Protein AF-A0A4U0WKD6-F1 (afdb_monomer_lite)

Radius of gyration: 29.94 Å; chains: 1; bounding box: 82×35×101 Å

InterPro domains:
  IPR021713 Folliculin [PTHR31441] (1-178)
  IPR037520 Folliculin/SMCR8, longin domain [PF11704] (1-175)
  IPR037521 Folliculin/SMCR8, tripartite DENN domain [PS51834] (1-204)

Sequence (204 aa):
MMYGNSTDGYTIAYIFRLPDPCARGYRRTYALIALGGRDSWRVTAAFGLVERHFEEIARRTVLAAERTLRLATELSPQIKLPTEHKDAPADRENSKASTNKGAKDALGASVAGEKISLRNITPVSSFLSARKVDPDGVPRAATTKDATRARGLVEITADDRFFVKLHSDFAGLLKLLLLSSSQHKHHSPYNTCNSYGPGCRGRA

Organism: NCBI:txid331657

Secondary structure (DSSP, 8-state):
-EEEETTTEEEEEEEEEEE-TTSGGGEEEEEEEEEEES-HHHHHHHHHHHHHHHHHHHHHHHHHHHHHHHHHHHT----PPP--------------------------------------------S----SB-TTS-BTTSS-TTTT----HHHHHT-TTHHHHHHHHHHHHHHHHHHHHGGGGG------------------

pLDDT: mean 70.66, std 24.96, range [28.84, 98.38]

Foldseek 3Di:
DWDDALPQAIKDKDKDWAAAQLDQLRIDIDIDMDGPHNPPVLCVVCRVVVRVLRVVLRVLLRVLLVVLVVVVVVVDDDPPDDDDDDDDDDDDDDDDDDDDDDDDDDDDDDDDDPDDPPDPRDDDDPDPPPDQADPVRDRQCPDDVCSNDDDDSCRSSVHPCSVVVVVVSVVVSVVVSVVVVVVPPPDDPPPDDDDDDDDDDDDD

Structure (mmCIF, N/CA/C/O backbone):
data_AF-A0A4U0WKD6-F1
#
_entry.id   AF-A0A4U0WKD6-F1
#
loop_
_atom_site.group_PDB
_atom_site.id
_atom_site.type_symbol
_atom_site.label_atom_id
_atom_site.label_alt_id
_atom_site.label_comp_id
_atom_site.label_asym_id
_atom_site.label_entity_id
_atom_site.label_seq_id
_atom_site.pdbx_PDB_ins_code
_atom_site.Cartn_x
_atom_site.Cartn_y
_atom_site.Cartn_z
_atom_site.occupancy
_atom_site.B_iso_or_equiv
_atom_site.auth_seq_id
_atom_site.auth_comp_id
_atom_site.auth_asym_id
_atom_site.auth_atom_id
_atom_site.pdbx_PDB_model_num
ATOM 1 N N . MET A 1 1 ? 8.259 5.822 -0.925 1.00 93.31 1 MET A N 1
ATOM 2 C CA . MET A 1 1 ? 9.740 5.893 -0.809 1.00 93.31 1 MET A CA 1
ATOM 3 C C . MET A 1 1 ? 10.404 4.863 -1.720 1.00 93.31 1 MET A C 1
ATOM 5 O O . MET A 1 1 ? 9.842 3.790 -1.896 1.00 93.31 1 MET A O 1
ATOM 9 N N . MET A 1 2 ? 11.560 5.177 -2.312 1.00 93.75 2 MET A N 1
ATOM 10 C CA . MET A 1 2 ? 12.312 4.288 -3.215 1.00 93.75 2 MET A CA 1
ATOM 11 C C . MET A 1 2 ? 13.730 4.068 -2.676 1.00 93.75 2 MET A C 1
ATOM 13 O O . MET A 1 2 ? 14.348 5.014 -2.196 1.00 93.75 2 MET A O 1
ATOM 17 N N . TYR A 1 3 ? 14.235 2.841 -2.742 1.00 95.06 3 TYR A N 1
ATOM 18 C CA . TYR A 1 3 ? 15.585 2.470 -2.305 1.00 95.06 3 TYR A CA 1
ATOM 19 C C . TYR A 1 3 ? 16.112 1.292 -3.129 1.00 95.06 3 TYR A C 1
ATOM 21 O O . TYR A 1 3 ? 15.362 0.682 -3.887 1.00 95.06 3 TYR A O 1
ATOM 29 N N . GLY A 1 4 ? 17.393 0.960 -2.981 1.00 95.12 4 GLY A N 1
ATOM 30 C CA . GLY A 1 4 ? 18.021 -0.176 -3.657 1.00 95.12 4 GLY A CA 1
ATOM 31 C C . GLY A 1 4 ? 19.256 0.218 -4.457 1.00 95.12 4 GLY A C 1
ATOM 32 O O . GLY A 1 4 ? 19.710 1.363 -4.408 1.00 95.12 4 GLY A O 1
ATOM 33 N N . ASN A 1 5 ? 19.815 -0.753 -5.169 1.00 95.00 5 ASN A N 1
ATOM 34 C CA . ASN A 1 5 ? 21.060 -0.624 -5.922 1.00 95.00 5 ASN A CA 1
ATOM 35 C C . ASN A 1 5 ? 20.983 -1.437 -7.231 1.00 95.00 5 ASN A C 1
ATOM 37 O O . ASN A 1 5 ? 19.993 -2.110 -7.521 1.00 95.00 5 ASN A O 1
ATOM 41 N N . SER A 1 6 ? 22.034 -1.370 -8.046 1.00 93.69 6 SER A N 1
ATOM 42 C CA . SER A 1 6 ? 22.102 -2.090 -9.323 1.00 93.69 6 SER A CA 1
ATOM 43 C C . SER A 1 6 ? 22.279 -3.607 -9.174 1.00 93.69 6 SER A C 1
ATOM 45 O O . SER A 1 6 ? 22.017 -4.339 -10.130 1.00 93.69 6 SER A O 1
ATOM 47 N N . THR A 1 7 ? 22.713 -4.091 -8.007 1.00 94.56 7 THR A N 1
ATOM 48 C CA . THR A 1 7 ? 22.970 -5.515 -7.745 1.00 94.56 7 THR A CA 1
ATOM 49 C C . THR A 1 7 ? 21.715 -6.246 -7.279 1.00 94.56 7 THR A C 1
ATOM 51 O O . THR A 1 7 ? 21.333 -7.246 -7.882 1.00 94.56 7 THR A O 1
ATOM 54 N N . ASP A 1 8 ? 21.037 -5.703 -6.271 1.00 93.38 8 ASP A N 1
ATOM 55 C CA . ASP A 1 8 ? 19.863 -6.274 -5.598 1.00 93.38 8 ASP A CA 1
ATOM 56 C C . ASP A 1 8 ? 18.543 -5.733 -6.173 1.00 93.38 8 ASP A C 1
ATOM 58 O O . ASP A 1 8 ? 17.464 -6.270 -5.920 1.00 93.38 8 ASP A O 1
ATOM 62 N N . GLY A 1 9 ? 18.630 -4.687 -6.997 1.00 96.12 9 GLY A N 1
ATOM 63 C CA . GLY A 1 9 ? 17.499 -4.028 -7.628 1.00 96.12 9 GLY A CA 1
ATOM 64 C C . GLY A 1 9 ? 16.926 -2.881 -6.800 1.00 96.12 9 GLY A C 1
ATOM 65 O O . GLY A 1 9 ? 17.191 -2.705 -5.610 1.00 96.12 9 GLY A O 1
ATOM 66 N N . TYR A 1 10 ? 16.109 -2.081 -7.470 1.00 97.00 10 TYR A N 1
ATOM 67 C CA . TYR A 1 10 ? 15.397 -0.947 -6.910 1.00 97.00 10 TYR A CA 1
ATOM 68 C C . TYR A 1 10 ? 13.990 -1.362 -6.487 1.00 97.00 10 TYR A C 1
ATOM 70 O O . TYR A 1 10 ? 13.279 -2.085 -7.190 1.00 97.00 10 TYR A O 1
ATOM 78 N N . THR A 1 11 ? 13.584 -0.877 -5.323 1.00 97.56 11 THR A N 1
ATOM 79 C CA . THR A 1 11 ? 12.324 -1.187 -4.658 1.00 97.56 11 THR A CA 1
ATOM 80 C C . THR A 1 11 ? 11.589 0.100 -4.321 1.00 97.56 11 THR A C 1
ATOM 82 O O . THR A 1 11 ? 12.177 1.053 -3.810 1.00 97.56 11 THR A O 1
ATOM 85 N N . ILE A 1 12 ? 10.283 0.111 -4.571 1.00 97.38 12 ILE A N 1
ATOM 86 C CA . ILE A 1 12 ? 9.371 1.171 -4.149 1.00 97.38 12 ILE A CA 1
ATOM 87 C C . ILE A 1 12 ? 8.536 0.618 -3.000 1.00 97.38 12 ILE A C 1
ATOM 89 O O . ILE A 1 12 ? 7.857 -0.392 -3.157 1.00 97.38 12 ILE A O 1
ATOM 93 N N . ALA A 1 13 ? 8.566 1.282 -1.851 1.00 97.75 13 ALA A N 1
ATOM 94 C CA . ALA A 1 13 ? 7.747 0.946 -0.698 1.00 97.75 13 ALA A CA 1
ATOM 95 C C . ALA A 1 13 ? 6.821 2.109 -0.330 1.00 97.75 13 ALA A C 1
ATOM 97 O O . ALA A 1 13 ? 7.221 3.277 -0.339 1.00 97.75 13 ALA A O 1
ATOM 98 N N . TYR A 1 14 ? 5.592 1.784 0.047 1.00 97.94 14 TYR A N 1
ATOM 99 C CA . TYR A 1 14 ? 4.627 2.716 0.614 1.00 97.94 14 TYR A CA 1
ATOM 100 C C . TYR A 1 14 ? 4.181 2.194 1.976 1.00 97.94 14 TYR A C 1
ATOM 102 O O . TYR A 1 14 ? 3.536 1.150 2.064 1.00 97.94 14 TYR A O 1
ATOM 110 N N . ILE A 1 15 ? 4.569 2.899 3.039 1.00 97.00 15 ILE A N 1
ATOM 111 C CA . ILE A 1 15 ? 4.284 2.519 4.424 1.00 97.00 15 ILE A CA 1
ATOM 112 C C . ILE A 1 15 ? 3.046 3.265 4.907 1.00 97.00 15 ILE A C 1
ATOM 114 O O . ILE A 1 15 ? 2.949 4.479 4.760 1.00 97.00 15 ILE A O 1
ATOM 118 N N . PHE A 1 16 ? 2.133 2.548 5.552 1.00 96.31 16 PHE A N 1
ATOM 119 C CA . PHE A 1 16 ? 0.915 3.111 6.120 1.00 96.31 16 PHE A CA 1
ATOM 120 C C . PHE A 1 16 ? 0.551 2.414 7.433 1.00 96.31 16 PHE A C 1
ATOM 122 O O . PHE A 1 16 ? 1.050 1.332 7.754 1.00 96.31 16 PHE A O 1
ATOM 129 N N . ARG A 1 17 ? -0.286 3.067 8.245 1.00 94.56 17 ARG A N 1
ATOM 130 C CA . ARG A 1 17 ? -0.637 2.602 9.593 1.00 94.56 17 ARG A CA 1
ATOM 131 C C . ARG A 1 17 ? -2.140 2.437 9.733 1.00 94.56 17 ARG A C 1
ATOM 133 O O . ARG A 1 17 ? -2.889 3.373 9.476 1.00 94.56 17 ARG A O 1
ATOM 140 N N . LEU A 1 18 ? -2.567 1.282 10.225 1.00 93.75 18 LEU A N 1
ATOM 141 C CA . LEU A 1 18 ? -3.969 0.974 10.501 1.00 93.75 18 LEU A CA 1
ATOM 142 C C . LEU A 1 18 ? -4.222 1.056 12.003 1.00 93.75 18 LEU A C 1
ATOM 144 O O . LEU A 1 18 ? -3.330 0.692 12.773 1.00 93.75 18 LEU A O 1
ATOM 148 N N . PRO A 1 19 ? -5.408 1.501 12.440 1.00 91.94 19 PRO A N 1
ATOM 149 C CA . PRO A 1 19 ? -5.842 1.307 13.817 1.00 91.94 19 PRO A CA 1
ATOM 150 C C . PRO A 1 19 ? -6.033 -0.185 14.125 1.00 91.94 19 PRO A C 1
ATOM 152 O O . PRO A 1 19 ? -6.635 -0.913 13.342 1.00 91.94 19 PRO A O 1
ATOM 155 N N . ASP A 1 20 ? -5.523 -0.636 15.269 1.00 89.62 20 ASP A N 1
ATOM 156 C CA . ASP A 1 20 ? -5.807 -1.972 15.805 1.00 89.62 20 ASP A CA 1
ATOM 157 C C . ASP A 1 20 ? -5.753 -1.941 17.343 1.00 89.62 20 ASP A C 1
ATOM 159 O O . ASP A 1 20 ? -4.659 -1.779 17.893 1.00 89.62 20 ASP A O 1
ATOM 163 N N . PRO A 1 21 ? -6.889 -2.119 18.047 1.00 83.12 21 PRO A N 1
ATOM 164 C CA . PRO A 1 21 ? -6.954 -2.159 19.511 1.00 83.12 21 PRO A CA 1
ATOM 165 C C . PRO A 1 21 ? -6.049 -3.200 20.164 1.00 83.12 21 PRO A C 1
ATOM 167 O O . PRO A 1 21 ? -5.573 -2.990 21.277 1.00 83.12 21 PRO A O 1
ATOM 170 N N . CYS A 1 22 ? -5.808 -4.315 19.474 1.00 80.69 22 CYS A N 1
ATOM 171 C CA . CYS A 1 22 ? -5.009 -5.422 19.989 1.00 80.69 22 CYS A CA 1
ATOM 172 C C . CYS A 1 22 ? -3.504 -5.225 19.724 1.00 80.69 22 CYS A C 1
ATOM 174 O O . CYS A 1 22 ? -2.671 -5.945 20.275 1.00 80.69 22 CYS A O 1
ATOM 176 N N . ALA A 1 23 ? -3.118 -4.265 18.875 1.00 79.50 23 ALA A N 1
ATOM 177 C CA . ALA A 1 23 ? -1.719 -4.007 18.552 1.00 79.50 23 ALA A CA 1
ATOM 178 C C . ALA A 1 23 ? -1.030 -3.106 19.587 1.00 79.50 23 ALA A C 1
ATOM 180 O O . ALA A 1 23 ? -1.613 -2.178 20.151 1.00 79.50 23 ALA A O 1
ATOM 181 N N . ARG A 1 24 ? 0.280 -3.314 19.777 1.00 73.31 24 ARG A N 1
ATOM 182 C CA . ARG A 1 24 ? 1.124 -2.411 20.574 1.00 73.31 24 ARG A CA 1
ATOM 183 C C . ARG A 1 24 ? 1.070 -0.996 19.988 1.00 73.31 24 ARG A C 1
ATOM 185 O O . ARG A 1 24 ? 1.364 -0.799 18.814 1.00 73.31 24 ARG A O 1
ATOM 192 N N . GLY A 1 25 ? 0.723 -0.013 20.818 1.00 78.06 25 GLY A N 1
ATOM 193 C CA . GLY A 1 25 ? 0.565 1.374 20.373 1.00 78.06 25 GLY A CA 1
ATOM 194 C C . GLY A 1 25 ? -0.692 1.617 19.530 1.00 78.06 25 GLY A C 1
ATOM 195 O O . GLY A 1 25 ? -0.734 2.605 18.800 1.00 78.06 25 GLY A O 1
ATOM 196 N N . TYR A 1 26 ? -1.689 0.722 19.612 1.00 84.44 26 TYR A N 1
ATOM 197 C CA . TYR A 1 26 ? -3.007 0.826 18.967 1.00 84.44 26 TYR A CA 1
ATOM 198 C C . TYR A 1 26 ? -2.968 0.961 17.437 1.00 84.44 26 TYR A C 1
ATOM 200 O O . TYR A 1 26 ? -3.926 1.412 16.802 1.00 84.44 26 TYR A O 1
ATOM 208 N N . ARG A 1 27 ? -1.829 0.620 16.825 1.00 87.94 27 ARG A N 1
ATOM 209 C CA . ARG A 1 27 ? -1.575 0.789 15.396 1.00 87.94 27 ARG A CA 1
ATOM 210 C C . ARG A 1 27 ? -0.739 -0.370 14.867 1.00 87.94 27 ARG A C 1
ATOM 212 O O . ARG A 1 27 ? 0.258 -0.740 15.482 1.00 87.94 27 ARG A O 1
ATOM 219 N N . ARG A 1 28 ? -1.077 -0.872 13.680 1.00 89.56 28 ARG A N 1
ATOM 220 C CA . ARG A 1 28 ? -0.218 -1.776 12.900 1.00 89.56 28 ARG A CA 1
ATOM 221 C C . ARG A 1 28 ? 0.373 -1.047 11.710 1.00 89.56 28 ARG A C 1
ATOM 223 O O . ARG A 1 28 ? -0.346 -0.351 10.999 1.00 89.56 28 ARG A O 1
ATOM 230 N N . THR A 1 29 ? 1.668 -1.226 11.495 1.00 92.88 29 THR A N 1
ATOM 231 C CA . THR A 1 29 ? 2.368 -0.700 10.322 1.00 92.88 29 THR A CA 1
ATOM 232 C C . THR A 1 29 ? 2.383 -1.767 9.236 1.00 92.88 29 THR A C 1
ATOM 234 O O . THR A 1 29 ? 2.827 -2.885 9.484 1.00 92.88 29 THR A O 1
ATOM 237 N N . TYR A 1 30 ? 1.910 -1.411 8.047 1.00 95.44 30 TYR A N 1
ATOM 238 C CA . TYR A 1 30 ? 1.950 -2.242 6.848 1.00 95.44 30 TYR A CA 1
ATOM 239 C C . TYR A 1 30 ? 2.702 -1.511 5.740 1.00 95.44 30 TYR A C 1
ATOM 241 O O . TYR A 1 30 ? 2.864 -0.288 5.782 1.00 95.44 30 TYR A O 1
ATOM 249 N N . ALA A 1 31 ? 3.157 -2.269 4.746 1.00 96.94 31 ALA A N 1
ATOM 250 C CA . ALA A 1 31 ? 3.814 -1.725 3.571 1.00 96.94 31 ALA A CA 1
ATOM 251 C C . ALA A 1 31 ? 3.287 -2.392 2.297 1.00 96.94 31 ALA A C 1
ATOM 253 O O . ALA A 1 31 ? 3.152 -3.615 2.248 1.00 96.94 31 ALA A O 1
ATOM 254 N N . LEU A 1 32 ? 3.022 -1.585 1.271 1.00 98.00 32 LEU A N 1
ATOM 255 C CA . LEU A 1 32 ? 2.907 -2.045 -0.112 1.00 98.00 32 LEU A CA 1
ATOM 256 C C . LEU A 1 32 ? 4.288 -1.919 -0.750 1.00 98.00 32 LEU A C 1
ATOM 258 O O . LEU A 1 32 ? 4.932 -0.879 -0.610 1.00 98.00 32 LEU A O 1
ATOM 262 N N . ILE A 1 33 ? 4.760 -2.974 -1.410 1.00 97.50 33 ILE A N 1
ATOM 263 C CA . ILE A 1 33 ? 6.114 -3.032 -1.968 1.00 97.50 33 ILE A CA 1
ATOM 264 C C . ILE A 1 33 ? 6.025 -3.435 -3.439 1.00 97.50 33 ILE A C 1
ATOM 266 O O . ILE A 1 33 ? 5.376 -4.422 -3.775 1.00 97.50 33 ILE A O 1
ATOM 270 N N . ALA A 1 34 ? 6.694 -2.679 -4.307 1.00 97.12 34 ALA A N 1
ATOM 271 C CA . ALA A 1 34 ? 6.917 -3.015 -5.706 1.00 97.12 34 ALA A CA 1
ATOM 272 C C . ALA A 1 34 ? 8.416 -3.215 -5.955 1.00 97.12 34 ALA A C 1
ATOM 274 O O . ALA A 1 34 ? 9.224 -2.319 -5.703 1.00 97.12 34 ALA A O 1
ATOM 275 N N . LEU A 1 35 ? 8.777 -4.389 -6.472 1.00 96.31 35 LEU A N 1
ATOM 276 C CA . LEU A 1 35 ? 10.143 -4.732 -6.862 1.00 96.31 35 LEU A CA 1
ATOM 277 C C . LEU A 1 35 ? 10.336 -4.350 -8.333 1.00 96.31 35 LEU A C 1
ATOM 279 O O . LEU A 1 35 ? 9.755 -4.970 -9.220 1.00 96.31 35 LEU A O 1
ATOM 283 N N . GLY A 1 36 ? 11.109 -3.296 -8.588 1.00 91.69 36 GLY A N 1
ATOM 284 C CA . GLY A 1 36 ? 11.245 -2.686 -9.913 1.00 9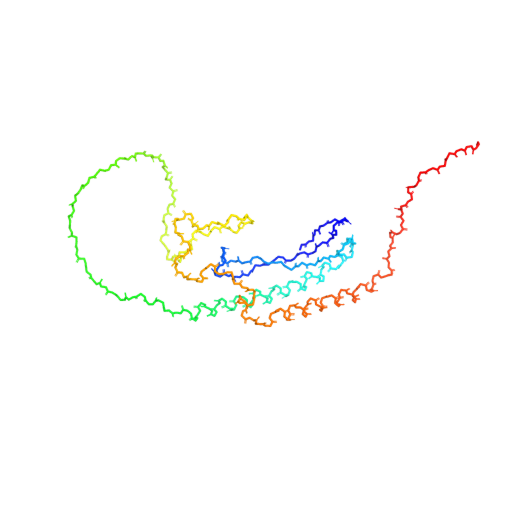1.69 36 GLY A CA 1
ATOM 285 C C . GLY A 1 36 ? 12.397 -3.229 -10.767 1.00 91.69 36 GLY A C 1
ATOM 286 O O . GLY A 1 36 ? 12.518 -2.865 -11.934 1.00 91.69 36 GLY A O 1
ATOM 287 N N . GLY A 1 37 ? 13.239 -4.107 -10.214 1.00 93.12 37 GLY A N 1
ATOM 288 C CA . GLY A 1 37 ? 14.400 -4.671 -10.908 1.00 93.12 37 GLY A CA 1
ATOM 289 C C . GLY A 1 37 ? 15.617 -3.740 -10.905 1.00 93.12 37 GLY A C 1
ATOM 290 O O . GLY A 1 37 ? 15.702 -2.819 -10.102 1.00 93.12 37 GLY A O 1
ATOM 291 N N . ARG A 1 38 ? 16.597 -3.996 -11.779 1.00 94.56 38 ARG A N 1
ATOM 292 C CA . ARG A 1 38 ? 17.919 -3.329 -11.754 1.00 94.56 38 ARG A CA 1
ATOM 293 C C . ARG A 1 38 ? 17.986 -2.013 -12.543 1.00 94.56 38 ARG A C 1
ATOM 295 O O . ARG A 1 38 ? 18.954 -1.271 -12.411 1.00 94.56 38 ARG A O 1
ATOM 302 N N . ASP A 1 39 ? 16.951 -1.695 -13.317 1.00 92.62 39 ASP A N 1
ATOM 303 C CA . ASP A 1 39 ? 16.903 -0.502 -14.168 1.00 92.62 39 ASP A CA 1
ATOM 304 C C . ASP A 1 39 ? 16.408 0.726 -13.380 1.00 92.62 39 ASP A C 1
ATOM 306 O O . ASP A 1 39 ? 15.216 1.042 -13.392 1.00 92.62 39 ASP A O 1
ATOM 310 N N . SER A 1 40 ? 17.317 1.454 -12.721 1.00 92.38 40 SER A N 1
ATOM 311 C CA . SER A 1 40 ? 16.984 2.611 -11.861 1.00 92.38 40 SER A CA 1
ATOM 312 C C . SER A 1 40 ? 16.069 3.642 -12.533 1.00 92.38 40 SER A C 1
ATOM 314 O O . SER A 1 40 ? 15.113 4.128 -11.925 1.00 92.38 40 SER A O 1
ATOM 316 N N . TRP A 1 41 ? 16.322 3.941 -13.810 1.00 91.38 41 TRP A N 1
ATOM 317 C CA . TRP A 1 41 ? 15.559 4.921 -14.580 1.00 91.38 41 TRP A CA 1
ATOM 318 C C . TRP A 1 41 ? 14.108 4.492 -14.783 1.00 91.38 41 TRP A C 1
ATOM 320 O O . TRP A 1 41 ? 13.187 5.282 -14.594 1.00 91.38 41 TRP A O 1
ATOM 330 N N . ARG A 1 42 ? 13.889 3.217 -15.120 1.00 91.88 42 ARG A N 1
ATOM 331 C CA . ARG A 1 42 ? 12.543 2.668 -15.322 1.00 91.88 42 ARG A CA 1
ATOM 332 C C . ARG A 1 42 ? 11.743 2.680 -14.028 1.00 91.88 42 ARG A C 1
ATOM 334 O O . ARG A 1 42 ? 10.569 3.036 -14.048 1.00 91.88 42 ARG A O 1
ATOM 341 N N . VAL A 1 43 ? 12.387 2.349 -12.909 1.00 94.44 43 VAL A N 1
ATOM 342 C CA . VAL A 1 43 ? 11.749 2.387 -11.587 1.00 94.44 43 VAL A CA 1
ATOM 343 C C . VAL A 1 43 ? 11.417 3.822 -11.181 1.00 94.44 43 VAL A C 1
ATOM 345 O O . VAL A 1 43 ? 10.304 4.082 -10.733 1.00 94.44 43 VAL A O 1
ATOM 348 N N . THR A 1 44 ? 12.326 4.768 -11.427 1.00 94.50 44 THR A N 1
ATOM 349 C CA . THR A 1 44 ? 12.094 6.199 -11.171 1.00 94.50 44 THR A CA 1
ATOM 350 C C . THR A 1 44 ? 10.950 6.746 -12.025 1.00 94.50 44 THR A C 1
ATOM 352 O O . THR A 1 44 ? 10.077 7.440 -11.514 1.00 94.50 44 THR A O 1
ATOM 355 N N . ALA A 1 45 ? 10.895 6.388 -13.309 1.00 92.81 45 ALA A N 1
ATOM 356 C CA . ALA A 1 45 ? 9.818 6.801 -14.206 1.00 92.81 45 ALA A CA 1
ATOM 357 C C . ALA A 1 45 ? 8.451 6.238 -13.772 1.00 92.81 45 ALA A C 1
ATOM 359 O O . ALA A 1 45 ? 7.435 6.929 -13.840 1.00 92.81 45 ALA A O 1
ATOM 360 N N . ALA A 1 46 ? 8.422 4.996 -13.280 1.00 94.44 46 ALA A N 1
ATOM 361 C CA . ALA A 1 46 ? 7.214 4.361 -12.760 1.00 94.44 46 ALA A CA 1
ATOM 362 C C . ALA A 1 46 ? 6.799 4.868 -11.366 1.00 94.44 46 ALA A C 1
ATOM 364 O O . ALA A 1 46 ? 5.637 4.701 -10.987 1.00 94.44 46 ALA A O 1
ATOM 365 N N . PHE A 1 47 ? 7.714 5.488 -10.609 1.00 94.69 47 PHE A N 1
ATOM 366 C CA . PHE A 1 47 ? 7.532 5.836 -9.198 1.00 94.69 47 PHE A CA 1
ATOM 367 C C . PHE A 1 47 ? 6.238 6.605 -8.934 1.00 94.69 47 PHE A C 1
ATOM 369 O O . PHE A 1 47 ? 5.420 6.160 -8.134 1.00 94.69 47 PHE A O 1
ATOM 376 N N . GLY A 1 48 ? 6.003 7.700 -9.662 1.00 95.19 48 GLY A N 1
ATOM 377 C CA . GLY A 1 48 ? 4.815 8.529 -9.451 1.00 95.19 48 GLY A CA 1
ATOM 378 C C . GLY A 1 48 ? 3.500 7.811 -9.772 1.00 95.19 48 GLY A C 1
ATOM 379 O O . GLY A 1 48 ? 2.476 8.099 -9.158 1.00 95.19 48 GLY A O 1
ATOM 380 N N . LEU A 1 49 ? 3.499 6.859 -10.713 1.00 96.00 49 LEU A N 1
ATOM 381 C CA . LEU A 1 49 ? 2.309 6.053 -11.001 1.00 96.00 49 LEU A CA 1
ATOM 382 C C . LEU A 1 49 ? 2.056 5.027 -9.891 1.00 96.00 49 LEU A C 1
ATOM 384 O O . LEU A 1 49 ? 0.922 4.902 -9.429 1.00 96.00 49 LEU A O 1
ATOM 388 N N . VAL A 1 50 ? 3.106 4.323 -9.460 1.00 97.19 50 VAL A N 1
ATOM 389 C CA . VAL A 1 50 ? 3.036 3.326 -8.382 1.00 97.19 50 VAL A CA 1
ATOM 390 C C . VAL A 1 50 ? 2.602 3.976 -7.074 1.00 97.19 50 VAL A C 1
ATOM 392 O O . VAL A 1 50 ? 1.701 3.464 -6.417 1.00 97.19 50 VAL A O 1
ATOM 395 N N . GLU A 1 51 ? 3.193 5.115 -6.716 1.00 96.62 51 GLU A N 1
ATOM 396 C CA . GLU A 1 51 ? 2.908 5.814 -5.464 1.00 96.62 51 GLU A CA 1
ATOM 397 C C . GLU A 1 51 ? 1.445 6.252 -5.374 1.00 96.62 51 GLU A C 1
ATOM 399 O O . GLU A 1 51 ? 0.789 5.923 -4.391 1.00 96.62 51 GLU A O 1
ATOM 404 N N . ARG A 1 52 ? 0.892 6.877 -6.424 1.00 97.38 52 ARG A N 1
ATOM 405 C CA . ARG A 1 52 ? -0.533 7.258 -6.462 1.00 97.38 52 ARG A CA 1
ATOM 406 C C . ARG A 1 52 ? -1.464 6.059 -6.296 1.00 97.38 52 ARG A C 1
ATOM 408 O O . ARG A 1 52 ? -2.489 6.145 -5.625 1.00 97.38 52 ARG A O 1
ATOM 415 N N . HIS A 1 53 ? -1.124 4.935 -6.921 1.00 98.00 53 HIS A N 1
ATOM 416 C CA . HIS A 1 53 ? -1.948 3.734 -6.831 1.00 98.00 53 HIS A CA 1
ATOM 417 C C . HIS A 1 53 ? -1.860 3.091 -5.440 1.00 98.00 53 HIS A C 1
ATOM 419 O O . HIS A 1 53 ? -2.870 2.678 -4.873 1.00 98.00 53 HIS A O 1
ATOM 425 N N . PHE A 1 54 ? -0.658 3.044 -4.862 1.00 98.38 54 PHE A N 1
ATOM 426 C CA . PHE A 1 54 ? -0.430 2.557 -3.503 1.00 98.38 54 PHE A CA 1
ATOM 427 C C . PHE A 1 54 ? -1.107 3.444 -2.455 1.00 98.38 54 PHE A C 1
ATOM 429 O O . PHE A 1 54 ? -1.702 2.912 -1.518 1.00 98.38 54 PHE A O 1
ATOM 436 N N . GLU A 1 55 ? -1.079 4.764 -2.634 1.00 97.94 55 GLU A N 1
ATOM 437 C CA . GLU A 1 55 ? -1.790 5.722 -1.788 1.00 97.94 55 GLU A CA 1
ATOM 438 C C . GLU A 1 55 ? -3.296 5.450 -1.781 1.00 97.94 55 GLU A C 1
ATOM 440 O O . GLU A 1 55 ? -3.894 5.368 -0.709 1.00 97.94 55 GLU A O 1
ATOM 445 N N . GLU A 1 56 ? -3.911 5.220 -2.943 1.00 98.06 56 GLU A N 1
ATOM 446 C CA . GLU A 1 56 ? -5.348 4.941 -3.019 1.00 98.06 56 GLU A CA 1
ATOM 447 C C . GLU A 1 56 ? -5.726 3.617 -2.333 1.00 98.06 56 GLU A C 1
ATOM 449 O O . GLU A 1 56 ? -6.691 3.557 -1.560 1.00 98.06 56 GLU A O 1
ATOM 454 N N . ILE A 1 57 ? -4.937 2.556 -2.543 1.00 98.12 57 ILE A N 1
ATOM 455 C CA . ILE A 1 57 ? -5.125 1.270 -1.851 1.00 98.12 57 ILE A CA 1
ATOM 456 C C . ILE A 1 57 ? -4.995 1.457 -0.333 1.00 98.12 57 ILE A C 1
ATOM 458 O O . ILE A 1 57 ? -5.838 0.973 0.434 1.00 98.12 57 ILE A O 1
ATOM 462 N N . ALA A 1 58 ? -3.959 2.168 0.114 1.00 98.06 58 ALA A N 1
ATOM 463 C CA . ALA A 1 58 ? -3.710 2.417 1.526 1.00 98.06 58 ALA A CA 1
ATOM 464 C C . ALA A 1 58 ? -4.839 3.239 2.154 1.00 98.06 58 ALA A C 1
ATOM 466 O O . ALA A 1 58 ? -5.374 2.847 3.191 1.00 98.06 58 ALA A O 1
ATOM 467 N N . ARG A 1 59 ? -5.266 4.324 1.501 1.00 97.75 59 ARG A N 1
ATOM 468 C CA . ARG A 1 59 ? -6.368 5.186 1.942 1.00 97.75 59 ARG A CA 1
ATOM 469 C C . ARG A 1 59 ? -7.652 4.384 2.128 1.00 97.75 59 ARG A C 1
ATOM 471 O O . ARG A 1 59 ? -8.267 4.452 3.191 1.00 97.75 59 ARG A O 1
ATOM 478 N N . ARG A 1 60 ? -8.035 3.571 1.138 1.00 97.31 60 ARG A N 1
ATOM 479 C CA . ARG A 1 60 ? -9.218 2.699 1.235 1.00 97.31 60 ARG A CA 1
ATOM 480 C C . ARG A 1 60 ? -9.106 1.711 2.396 1.00 97.31 60 ARG A C 1
ATOM 482 O O . ARG A 1 60 ? -10.075 1.518 3.126 1.00 97.31 60 ARG A O 1
ATOM 489 N N . THR A 1 61 ? -7.929 1.121 2.586 1.00 97.06 61 THR A N 1
ATOM 490 C CA . THR A 1 61 ? -7.677 0.151 3.659 1.00 97.06 61 THR A CA 1
ATOM 491 C C . THR A 1 61 ? -7.758 0.800 5.045 1.00 97.06 61 THR A C 1
ATOM 493 O O . THR A 1 61 ? -8.403 0.259 5.942 1.00 97.06 61 THR A O 1
ATOM 496 N N . VAL A 1 62 ? -7.154 1.979 5.224 1.00 97.00 62 VAL A N 1
ATOM 497 C CA . VAL A 1 62 ? -7.201 2.737 6.486 1.00 97.00 62 VAL A CA 1
ATOM 498 C C . VAL A 1 62 ? -8.636 3.127 6.825 1.00 97.00 62 VAL A C 1
ATOM 500 O O . VAL A 1 62 ? -9.076 2.893 7.948 1.00 97.00 62 VAL A O 1
ATOM 503 N N . LEU A 1 63 ? -9.397 3.633 5.851 1.00 96.75 63 LEU A N 1
ATOM 504 C CA . LEU A 1 63 ? -10.799 3.999 6.061 1.00 96.75 63 LEU A CA 1
ATOM 505 C C . LEU A 1 63 ? -11.672 2.792 6.434 1.00 96.75 63 LEU A C 1
ATOM 507 O O . LEU A 1 63 ? -12.544 2.915 7.293 1.00 96.75 63 LEU A O 1
ATOM 511 N N . ALA A 1 64 ? -11.449 1.626 5.822 1.00 95.62 64 ALA A N 1
ATOM 512 C CA . ALA A 1 64 ? -12.162 0.399 6.183 1.00 95.62 64 ALA A CA 1
ATOM 513 C C . ALA A 1 64 ? -11.855 -0.040 7.627 1.00 95.62 64 ALA A C 1
ATOM 515 O O . ALA A 1 64 ? -12.765 -0.377 8.388 1.00 95.62 64 ALA A O 1
ATOM 516 N N . ALA A 1 65 ? -10.585 0.035 8.032 1.00 95.75 65 ALA A N 1
ATOM 517 C CA . ALA A 1 65 ? -10.165 -0.281 9.393 1.00 95.75 65 ALA A CA 1
ATOM 518 C C . ALA A 1 65 ? -10.752 0.694 10.429 1.00 95.75 65 ALA A C 1
ATOM 520 O O . ALA A 1 65 ? -11.243 0.276 11.477 1.00 95.75 65 ALA A O 1
ATOM 521 N N . GLU A 1 66 ? -10.758 1.996 10.135 1.00 95.06 66 GLU A N 1
ATOM 522 C CA . GLU A 1 66 ? -11.361 3.008 11.010 1.00 95.06 66 GLU A CA 1
ATOM 523 C C . GLU A 1 66 ? -12.865 2.799 11.190 1.00 95.06 66 GLU A C 1
ATOM 525 O O . GLU A 1 66 ? -13.370 2.917 12.306 1.00 95.06 66 GLU A O 1
ATOM 530 N N . ARG A 1 67 ? -13.583 2.452 10.115 1.00 94.50 67 ARG A N 1
ATOM 531 C CA . ARG A 1 67 ? -15.014 2.126 10.188 1.00 94.50 67 ARG A CA 1
ATOM 532 C C . ARG A 1 67 ? -15.265 0.922 11.087 1.00 94.50 67 ARG A C 1
ATOM 534 O O . ARG A 1 67 ? -16.099 1.004 11.981 1.00 94.50 67 ARG A O 1
ATOM 541 N N . THR A 1 68 ? -14.506 -0.153 10.894 1.00 92.56 68 THR A N 1
ATOM 542 C CA . THR A 1 68 ? -14.622 -1.375 11.703 1.00 92.56 68 THR A CA 1
ATOM 543 C C . THR A 1 68 ? -14.358 -1.093 13.180 1.00 92.56 68 THR A C 1
ATOM 545 O O . THR A 1 68 ? -15.098 -1.556 14.044 1.00 92.56 68 THR A O 1
ATOM 548 N N . LEU A 1 69 ? -13.350 -0.268 13.483 1.00 91.12 69 LEU A N 1
ATOM 549 C CA . LEU A 1 69 ? -13.050 0.137 14.853 1.00 91.12 69 LEU A CA 1
ATOM 550 C C . LEU A 1 69 ? -14.193 0.937 15.497 1.00 91.12 69 LEU A C 1
ATOM 552 O O . LEU A 1 69 ? -14.538 0.683 16.652 1.00 91.12 69 LEU A O 1
ATOM 556 N N . ARG A 1 70 ? -14.774 1.901 14.772 1.00 89.62 70 ARG A N 1
ATOM 557 C CA . ARG A 1 70 ? -15.904 2.702 15.275 1.00 89.62 70 ARG A CA 1
ATOM 558 C C . ARG A 1 70 ? -17.094 1.809 15.615 1.00 89.62 70 ARG A C 1
ATOM 560 O O . ARG A 1 70 ? -17.579 1.859 16.739 1.00 89.62 70 ARG A O 1
ATOM 567 N N . LEU A 1 71 ? -17.464 0.912 14.701 1.00 90.00 71 LEU A N 1
ATOM 568 C CA . LEU A 1 71 ? -18.565 -0.032 14.906 1.00 90.00 71 LEU A CA 1
ATOM 569 C C . LEU A 1 71 ? -18.305 -0.976 16.085 1.00 90.00 71 LEU A C 1
ATOM 571 O O . LEU A 1 71 ? -19.187 -1.187 16.910 1.00 90.00 71 LEU A O 1
ATOM 575 N N . ALA A 1 72 ? -17.086 -1.502 16.216 1.00 85.69 72 ALA A N 1
ATOM 576 C CA . ALA A 1 72 ? -16.720 -2.343 17.355 1.00 85.69 72 ALA A CA 1
ATOM 577 C C . ALA A 1 72 ? -16.793 -1.588 18.696 1.00 85.69 72 ALA A C 1
ATOM 579 O O . ALA A 1 72 ? -17.080 -2.193 19.726 1.00 85.69 72 ALA A O 1
ATOM 580 N N . THR A 1 73 ? -16.549 -0.275 18.687 1.00 85.81 73 THR A N 1
ATOM 581 C CA . THR A 1 73 ? -16.661 0.578 19.879 1.00 85.81 73 THR A CA 1
ATOM 582 C C . THR A 1 73 ? -18.129 0.827 20.244 1.00 85.81 73 THR A C 1
ATOM 584 O O . THR A 1 73 ? -18.488 0.743 21.414 1.00 85.81 73 THR A O 1
ATOM 587 N N . GLU A 1 74 ? -18.986 1.076 19.251 1.00 81.88 74 GLU A N 1
ATOM 588 C CA . GLU A 1 74 ? -20.424 1.336 19.433 1.00 81.88 74 GLU A CA 1
ATOM 589 C C . GLU A 1 74 ? -21.226 0.083 19.819 1.00 81.88 74 GLU A C 1
ATOM 591 O O . GLU A 1 74 ? -22.164 0.175 20.606 1.00 81.88 74 GLU A O 1
ATOM 596 N N . LEU A 1 75 ? -20.848 -1.093 19.302 1.00 74.06 75 LEU A N 1
ATOM 597 C CA . LEU A 1 75 ? -21.491 -2.385 19.587 1.00 74.06 75 LEU A CA 1
ATOM 598 C C . LEU A 1 75 ? -21.074 -2.999 20.927 1.00 74.06 75 LEU A C 1
ATOM 600 O O . LEU A 1 75 ? -21.666 -3.988 21.356 1.00 74.06 75 LEU A O 1
ATOM 604 N N . SER A 1 76 ? -20.082 -2.414 21.602 1.00 59.97 76 SER A N 1
ATOM 605 C CA . SER A 1 76 ? -19.599 -2.878 22.898 1.00 59.97 76 SER A CA 1
ATOM 606 C C . SER A 1 76 ? -20.014 -1.972 24.077 1.00 59.97 76 SER A C 1
ATOM 608 O O . SER A 1 76 ? -19.142 -1.578 24.855 1.00 59.97 76 SER A O 1
ATOM 610 N N . PRO A 1 77 ? -21.305 -1.639 24.298 1.00 58.09 77 PRO A N 1
ATOM 611 C CA . PRO A 1 77 ? -21.750 -1.143 25.589 1.00 58.09 77 PRO A CA 1
ATOM 612 C C . PRO A 1 77 ? -22.093 -2.333 26.504 1.00 58.09 77 PRO A C 1
ATOM 614 O O . PRO A 1 77 ? -22.739 -3.279 26.066 1.00 58.09 77 PRO A O 1
ATOM 617 N N . GLN A 1 78 ? -21.743 -2.213 27.794 1.00 47.41 78 GLN A N 1
ATOM 618 C CA . GLN A 1 78 ? -22.161 -3.022 28.969 1.00 47.41 78 GLN A CA 1
ATOM 619 C C . GLN A 1 78 ? -21.046 -3.852 29.643 1.00 47.41 78 GLN A C 1
ATOM 621 O O . GLN A 1 78 ? -21.116 -5.071 29.746 1.00 47.41 78 GLN A O 1
ATOM 626 N N . ILE A 1 79 ? -20.098 -3.161 30.284 1.00 44.03 79 ILE A N 1
ATOM 627 C CA . ILE A 1 79 ? -19.927 -3.381 31.729 1.00 44.03 79 ILE A CA 1
ATOM 628 C C . ILE A 1 79 ? -20.563 -2.165 32.398 1.00 44.03 79 ILE A C 1
ATOM 630 O O . ILE A 1 79 ? -19.955 -1.103 32.508 1.00 44.03 79 ILE A O 1
ATOM 634 N N . LYS A 1 80 ? -21.837 -2.302 32.772 1.00 41.03 80 LYS A N 1
ATOM 635 C CA . LYS A 1 80 ? -22.446 -1.441 33.783 1.00 41.03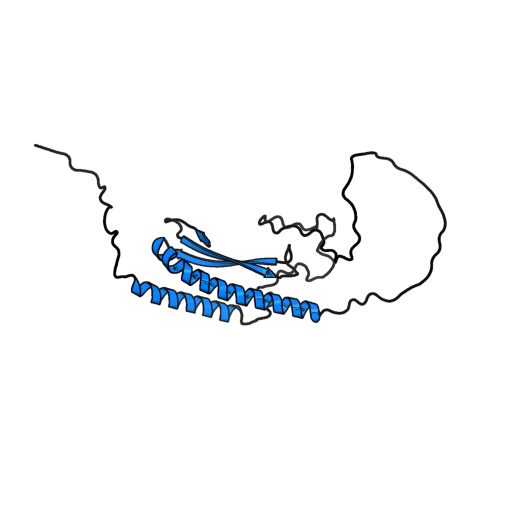 80 LYS A CA 1
ATOM 636 C C . LYS A 1 80 ? -21.731 -1.748 35.096 1.00 41.03 80 LYS A C 1
ATOM 638 O O . LYS A 1 80 ? -21.794 -2.881 35.564 1.00 41.03 80 LYS A O 1
ATOM 643 N N . LEU A 1 81 ? -21.048 -0.764 35.669 1.00 37.16 81 LEU A N 1
ATOM 644 C CA . LEU A 1 81 ? -20.658 -0.817 37.072 1.00 37.16 81 LEU A CA 1
ATOM 645 C C . LEU A 1 81 ? -21.947 -0.655 37.906 1.00 37.16 81 LEU A C 1
ATOM 647 O O . LEU A 1 81 ? -22.678 0.308 37.660 1.00 37.16 81 LEU A O 1
ATOM 651 N N . PRO A 1 82 ? -22.291 -1.582 38.818 1.00 40.44 82 PRO A N 1
ATOM 652 C CA . PRO A 1 82 ? -23.464 -1.430 39.669 1.00 40.44 82 PRO A CA 1
ATOM 653 C C . PRO A 1 82 ? -23.315 -0.253 40.644 1.00 40.44 82 PRO A C 1
ATOM 655 O O . PRO A 1 82 ? -22.304 -0.123 41.325 1.00 40.44 82 PRO A O 1
ATOM 658 N N . THR A 1 83 ? -24.348 0.584 40.623 1.00 37.06 83 THR A N 1
ATOM 659 C CA . THR A 1 83 ? -25.036 1.336 41.685 1.00 37.06 83 THR A CA 1
ATOM 660 C C . THR A 1 83 ? -24.370 1.535 43.059 1.00 37.06 83 THR A C 1
ATOM 662 O O . THR A 1 83 ? -23.914 0.597 43.701 1.00 37.06 83 THR A O 1
ATOM 665 N N . GLU A 1 84 ? -24.452 2.795 43.503 1.00 37.41 84 GLU A N 1
ATOM 666 C CA . GLU A 1 84 ? -24.349 3.362 44.858 1.00 37.41 84 GLU A CA 1
ATOM 667 C C . GLU A 1 84 ? -24.360 2.415 46.075 1.00 37.41 84 GLU A C 1
ATOM 669 O O . GLU A 1 84 ? -25.277 1.617 46.250 1.00 37.41 84 GLU A O 1
ATOM 674 N N . HIS A 1 85 ? -23.471 2.703 47.035 1.00 39.03 85 HIS A N 1
ATOM 675 C CA . HIS A 1 85 ? -23.813 2.691 48.460 1.00 39.03 85 HIS A CA 1
ATOM 676 C C . HIS A 1 85 ? -23.217 3.922 49.165 1.00 39.03 85 HIS A C 1
ATOM 678 O O . HIS A 1 85 ? -22.044 4.255 49.002 1.00 39.03 85 HIS A O 1
ATOM 684 N N . LYS A 1 86 ? -24.097 4.603 49.902 1.00 39.12 86 LYS A N 1
ATOM 685 C CA . LYS A 1 86 ? -23.899 5.791 50.736 1.00 39.12 86 LYS A CA 1
ATOM 686 C C . LYS A 1 86 ? -23.147 5.499 52.051 1.00 39.12 86 LYS A C 1
ATOM 688 O O . LYS A 1 86 ? -23.237 4.396 52.579 1.00 39.12 86 LYS A O 1
ATOM 693 N N . ASP A 1 87 ? -22.567 6.583 52.577 1.00 30.95 87 ASP A N 1
ATOM 694 C CA . ASP A 1 87 ? -22.257 6.926 53.980 1.00 30.95 87 ASP A CA 1
ATOM 695 C C . ASP A 1 87 ? -20.950 6.423 54.651 1.00 30.95 87 ASP A C 1
ATOM 697 O O . ASP A 1 87 ? -20.638 5.239 54.730 1.00 30.95 87 ASP A O 1
ATOM 701 N N . ALA A 1 88 ? -20.192 7.406 55.163 1.00 35.00 88 ALA A N 1
ATOM 702 C CA . ALA A 1 88 ? -19.044 7.329 56.088 1.00 35.00 88 ALA A CA 1
ATOM 703 C C . ALA A 1 88 ? -19.534 7.086 57.556 1.00 35.00 88 ALA A C 1
ATOM 705 O O . ALA A 1 88 ? -20.756 7.094 57.723 1.00 35.00 88 ALA A O 1
ATOM 706 N N . PRO A 1 89 ? -18.710 6.928 58.639 1.00 41.41 89 PRO A N 1
ATOM 707 C CA . PRO A 1 89 ? -17.421 7.583 58.944 1.00 41.41 89 PRO A CA 1
ATOM 708 C C . PRO A 1 89 ? -16.336 6.710 59.649 1.00 41.41 89 PRO A C 1
ATOM 710 O O . PRO A 1 89 ? -16.451 5.496 59.773 1.00 41.41 89 PRO A O 1
ATOM 713 N N . ALA A 1 90 ? -15.244 7.383 60.038 1.00 37.00 90 ALA A N 1
ATOM 714 C CA . ALA A 1 90 ? -13.946 6.923 60.551 1.00 37.00 90 ALA A CA 1
ATOM 715 C C . ALA A 1 90 ? -13.928 6.224 61.934 1.00 37.00 90 ALA A C 1
ATOM 717 O O . ALA A 1 90 ? -14.813 6.476 62.743 1.00 37.00 90 ALA A O 1
ATOM 718 N N . ASP A 1 91 ? -12.878 5.418 62.212 1.00 30.55 91 ASP A N 1
ATOM 719 C CA . ASP A 1 91 ? -11.941 5.600 63.355 1.00 30.55 91 ASP A CA 1
ATOM 720 C C . ASP A 1 91 ? -10.884 4.470 63.548 1.00 30.55 91 ASP A C 1
ATOM 722 O O . ASP A 1 91 ? -11.176 3.290 63.371 1.00 30.55 91 ASP A O 1
ATOM 726 N N . ARG A 1 92 ? -9.690 4.889 64.034 1.00 39.25 92 ARG A N 1
ATOM 727 C CA . ARG A 1 92 ? -8.624 4.185 64.821 1.00 39.25 92 ARG A CA 1
ATOM 728 C C . ARG A 1 92 ? -7.715 3.125 64.158 1.00 39.25 92 ARG A C 1
ATOM 730 O O . ARG A 1 92 ? -8.167 2.093 63.694 1.00 39.25 92 ARG A O 1
ATOM 737 N N . GLU A 1 93 ? -6.408 3.382 63.973 1.00 30.75 93 GLU A N 1
ATOM 738 C CA . GLU A 1 93 ? -5.243 3.414 64.911 1.00 30.75 93 GLU A CA 1
ATOM 739 C C . GLU A 1 93 ? -4.488 2.063 65.064 1.00 30.75 93 GLU A C 1
ATOM 741 O O . GLU A 1 93 ? -4.951 1.159 65.748 1.00 30.7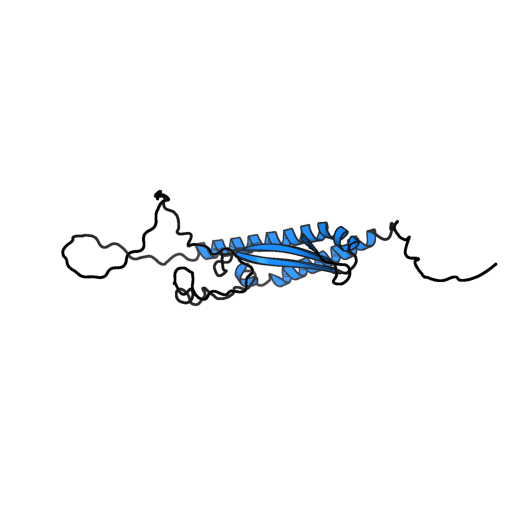5 93 GLU A O 1
ATOM 746 N N . ASN A 1 94 ? -3.255 1.982 64.521 1.00 34.56 94 ASN A N 1
ATOM 747 C CA . ASN A 1 94 ? -1.974 1.907 65.270 1.00 34.56 94 ASN A CA 1
ATOM 748 C C . ASN A 1 94 ? -0.898 0.904 64.741 1.00 34.56 94 ASN A C 1
ATOM 750 O O . ASN A 1 94 ? -1.138 -0.293 64.682 1.00 34.56 94 ASN A O 1
ATOM 754 N N . SER A 1 95 ? 0.304 1.465 64.474 1.00 40.25 95 SER A N 1
ATOM 755 C CA . SER A 1 95 ? 1.710 0.950 64.439 1.00 40.25 95 SER A CA 1
ATOM 756 C C . SER A 1 95 ? 2.092 -0.382 63.734 1.00 40.25 95 SER A C 1
ATOM 758 O O . SER A 1 95 ? 1.346 -1.340 63.750 1.00 40.25 95 SER A O 1
ATOM 760 N N . LYS A 1 96 ? 3.288 -0.603 63.143 1.00 34.81 96 LYS A N 1
ATOM 761 C CA . LYS A 1 96 ? 4.660 -0.077 63.350 1.00 34.81 96 LYS A CA 1
ATOM 762 C C . LYS A 1 96 ? 5.588 -0.466 62.163 1.00 34.81 96 LYS A C 1
ATOM 764 O O . LYS A 1 96 ? 5.484 -1.568 61.645 1.00 34.81 96 LYS A O 1
ATOM 769 N N . ALA A 1 97 ? 6.559 0.415 61.885 1.00 29.11 97 ALA A N 1
ATOM 770 C CA . ALA A 1 97 ? 7.957 0.181 61.462 1.00 29.11 97 ALA A CA 1
ATOM 771 C C . ALA A 1 97 ? 8.304 -0.493 60.106 1.00 29.11 97 ALA A C 1
ATOM 773 O O . ALA A 1 97 ? 8.266 -1.710 59.974 1.00 29.11 97 ALA A O 1
ATOM 774 N N . SER A 1 98 ? 8.920 0.265 59.184 1.00 35.09 98 SER A N 1
ATOM 775 C CA . SER A 1 98 ? 10.397 0.297 59.063 1.00 35.09 98 SER A CA 1
ATOM 776 C C . SER A 1 98 ? 10.912 1.149 57.891 1.00 35.09 98 SER A C 1
ATOM 778 O O . SER A 1 98 ? 10.528 1.006 56.738 1.00 35.09 98 SER A O 1
ATOM 780 N N . THR A 1 99 ? 11.828 2.030 58.274 1.00 30.62 99 THR A N 1
ATOM 781 C CA . THR A 1 99 ? 12.887 2.782 57.590 1.00 30.62 99 THR A CA 1
ATOM 782 C C . THR A 1 99 ? 13.401 2.237 56.244 1.00 30.62 99 THR A C 1
ATOM 784 O O . THR A 1 99 ? 13.892 1.116 56.181 1.00 30.62 99 THR A O 1
ATOM 787 N N . ASN A 1 100 ? 13.462 3.090 55.210 1.00 36.38 100 ASN A N 1
ATOM 788 C CA . ASN A 1 100 ? 14.748 3.521 54.635 1.00 36.38 100 ASN A CA 1
ATOM 789 C C . ASN A 1 100 ? 14.632 4.763 53.737 1.00 36.38 100 ASN A C 1
ATOM 791 O O . ASN A 1 100 ? 13.716 4.913 52.934 1.00 36.38 100 ASN A O 1
ATOM 795 N N . LYS A 1 101 ? 15.596 5.668 53.942 1.00 32.44 101 LYS A N 1
ATOM 796 C CA . LYS A 1 101 ? 15.777 6.969 53.291 1.00 32.44 101 LYS A CA 1
ATOM 797 C C . LYS A 1 101 ? 16.349 6.812 51.879 1.00 32.44 101 LYS A C 1
ATOM 799 O O . LYS A 1 101 ? 17.245 6.004 51.662 1.00 32.44 101 LYS A O 1
ATOM 804 N N . GLY A 1 102 ? 15.931 7.702 50.983 1.00 30.47 102 GLY A N 1
ATOM 805 C CA . GLY A 1 102 ? 16.573 7.969 49.696 1.00 30.47 102 GLY A CA 1
ATOM 806 C C . GLY A 1 102 ? 15.931 9.185 49.036 1.00 30.47 102 GLY A C 1
ATOM 807 O O . GLY A 1 102 ? 14.983 9.047 48.276 1.00 30.47 102 GLY A O 1
ATOM 808 N N . ALA A 1 103 ? 16.402 10.376 49.401 1.00 31.28 103 ALA A N 1
ATOM 809 C CA . ALA A 1 103 ? 15.960 11.657 48.860 1.00 31.28 103 ALA A CA 1
ATOM 810 C C . ALA A 1 103 ? 16.459 11.879 47.420 1.00 31.28 103 ALA A C 1
ATOM 812 O O . ALA A 1 103 ? 17.611 11.544 47.134 1.00 31.28 103 ALA A O 1
ATOM 813 N N . LYS A 1 104 ? 15.614 12.490 46.572 1.00 35.22 104 LYS A N 1
ATOM 814 C CA . LYS A 1 104 ? 15.893 13.700 45.761 1.00 35.22 104 LYS A CA 1
ATOM 815 C C . LYS A 1 104 ? 14.710 14.030 44.822 1.00 35.22 104 LYS A C 1
ATOM 817 O O . LYS A 1 104 ? 14.487 13.335 43.839 1.00 35.22 104 LYS A O 1
ATOM 822 N N . ASP A 1 105 ? 13.954 15.054 45.232 1.00 28.84 105 ASP A N 1
ATOM 823 C CA . ASP A 1 105 ? 13.465 16.247 44.501 1.00 28.84 105 ASP A CA 1
ATOM 824 C C . ASP A 1 105 ? 12.786 16.037 43.117 1.00 28.84 105 ASP A C 1
ATOM 826 O O . ASP A 1 105 ? 13.432 15.617 42.165 1.00 28.84 105 ASP A O 1
ATOM 830 N N . ALA A 1 106 ? 11.454 16.173 42.943 1.00 36.28 106 ALA A N 1
ATOM 831 C CA . ALA A 1 106 ? 10.605 17.393 42.942 1.00 36.28 106 ALA A CA 1
ATOM 832 C C . ALA A 1 106 ? 10.906 18.309 41.717 1.00 36.28 106 ALA A C 1
ATOM 834 O O . ALA A 1 106 ? 12.063 18.600 41.464 1.00 36.28 106 ALA A O 1
ATOM 835 N N . LEU A 1 107 ? 9.995 18.821 40.873 1.00 29.23 107 LEU A N 1
ATOM 836 C CA . LEU A 1 107 ? 8.553 19.105 40.907 1.00 29.23 107 LEU A CA 1
ATOM 837 C C . LEU A 1 107 ? 7.994 19.194 39.464 1.00 29.23 107 LEU A C 1
ATOM 839 O O . LEU A 1 107 ? 8.732 19.500 38.532 1.00 29.23 107 LEU A O 1
ATOM 843 N N . GLY A 1 108 ? 6.669 19.062 39.304 1.00 29.72 108 GLY A N 1
ATOM 844 C CA . GLY A 1 108 ? 5.984 19.423 38.054 1.00 29.72 108 GLY A CA 1
ATOM 845 C C . GLY A 1 108 ? 4.460 19.253 38.044 1.00 29.72 108 GLY A C 1
ATOM 846 O O . GLY A 1 108 ? 3.953 18.500 37.230 1.00 29.72 108 GLY A O 1
ATOM 847 N N . ALA A 1 109 ? 3.779 19.931 38.975 1.00 34.75 109 ALA A N 1
ATOM 848 C CA . ALA A 1 109 ? 2.377 20.392 38.994 1.00 34.75 109 ALA A CA 1
ATOM 849 C C . ALA A 1 109 ? 1.240 19.562 38.342 1.00 34.75 109 ALA A C 1
ATOM 851 O O . ALA A 1 109 ? 1.130 19.397 37.130 1.00 34.75 109 ALA A O 1
ATOM 852 N N . SER A 1 110 ? 0.283 19.200 39.202 1.00 32.88 110 SER A N 1
ATOM 853 C CA . SER A 1 110 ? -1.069 18.749 38.871 1.00 32.88 110 SER A CA 1
ATOM 854 C C . SER A 1 110 ? -1.926 19.911 38.347 1.00 32.88 110 SER A C 1
ATOM 856 O O . SER A 1 110 ? -1.995 20.958 38.988 1.00 32.88 110 SER A O 1
ATOM 858 N N . VAL A 1 111 ? -2.625 19.710 37.226 1.00 35.81 111 VAL A N 1
ATOM 859 C CA . VAL A 1 111 ? -3.829 20.477 36.875 1.00 35.81 111 VAL A CA 1
ATOM 860 C C . VAL A 1 111 ? -4.933 19.475 36.574 1.00 35.81 111 VAL A C 1
ATOM 862 O O . VAL A 1 111 ? -4.846 18.685 35.632 1.00 35.81 111 VAL A O 1
ATOM 865 N N . ALA A 1 112 ? -5.951 19.519 37.429 1.00 38.47 112 ALA A N 1
ATOM 866 C CA . ALA A 1 112 ? -7.187 18.776 37.317 1.00 38.47 112 ALA A CA 1
ATOM 867 C C . ALA A 1 112 ? -7.883 19.089 35.986 1.00 38.47 112 ALA A C 1
ATOM 869 O O . ALA A 1 112 ? -8.169 20.236 35.653 1.00 38.47 112 ALA A O 1
ATOM 870 N N . GLY A 1 113 ? -8.152 18.032 35.236 1.00 31.75 113 GLY A N 1
ATOM 871 C CA . GLY A 1 113 ? -8.985 18.028 34.051 1.00 31.75 113 GLY A CA 1
ATOM 872 C C . GLY A 1 113 ? -9.278 16.573 33.749 1.00 31.75 113 GLY A C 1
ATOM 873 O O . GLY A 1 113 ? -8.352 15.769 33.658 1.00 31.75 113 GLY A O 1
ATOM 874 N N . GLU A 1 114 ? -10.556 16.237 33.674 1.00 42.09 114 GLU A N 1
ATOM 875 C CA . GLU A 1 114 ? -11.081 14.909 33.386 1.00 42.09 114 GLU A CA 1
ATOM 876 C C . GLU A 1 114 ? -10.505 14.406 32.056 1.00 42.09 114 GLU A C 1
ATOM 878 O O . GLU A 1 114 ? -10.950 14.755 30.964 1.00 42.09 114 GLU A O 1
ATOM 883 N N . LYS A 1 115 ? -9.40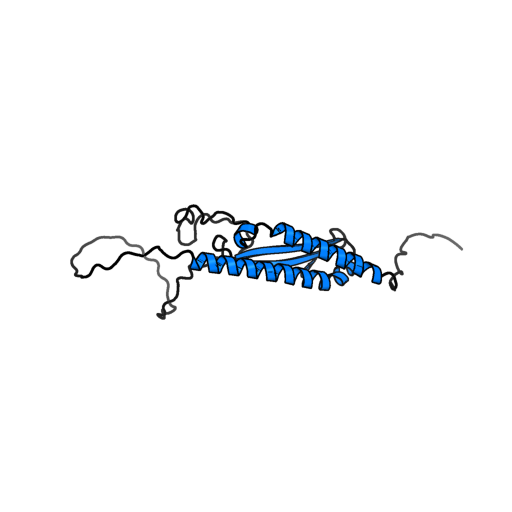5 13.657 32.149 1.00 35.09 115 LYS A N 1
ATOM 884 C CA . LYS A 1 115 ? -8.677 13.105 31.013 1.00 35.09 115 LYS A CA 1
ATOM 885 C C . LYS A 1 115 ? -8.772 11.600 31.117 1.00 35.09 115 LYS A C 1
ATOM 887 O O . LYS A 1 115 ? -8.214 10.989 32.025 1.00 35.09 115 LYS A O 1
ATOM 892 N N . ILE A 1 116 ? -9.486 11.025 30.156 1.00 47.97 116 ILE A N 1
ATOM 893 C CA . ILE A 1 116 ? -9.419 9.616 29.775 1.00 47.97 116 ILE A CA 1
ATOM 894 C C . ILE A 1 116 ? -7.974 9.145 29.965 1.00 47.97 116 ILE A C 1
ATOM 896 O O . ILE A 1 116 ? -7.060 9.721 29.372 1.00 47.97 116 ILE A O 1
ATOM 900 N N . SER A 1 117 ? -7.769 8.145 30.828 1.00 42.06 117 SER A N 1
ATOM 901 C CA . SER A 1 117 ? -6.454 7.571 31.116 1.00 42.06 117 SER A CA 1
ATOM 902 C C . SER A 1 117 ? -5.858 6.986 29.832 1.00 42.06 117 SER A C 1
ATOM 904 O O . SER A 1 117 ? -6.048 5.817 29.489 1.00 42.06 117 SER A O 1
ATOM 906 N N . LEU A 1 118 ? -5.132 7.820 29.091 1.00 53.25 118 LEU A N 1
ATOM 907 C CA . LEU A 1 118 ? -4.156 7.394 28.106 1.00 53.25 118 LEU A CA 1
ATOM 908 C C . LEU A 1 118 ? -2.991 6.816 28.910 1.00 53.25 118 LEU A C 1
ATOM 910 O O . LEU A 1 118 ? -2.038 7.519 29.235 1.00 53.25 118 LEU A O 1
ATOM 914 N N . ARG A 1 119 ? -3.125 5.541 29.298 1.00 58.72 119 ARG A N 1
ATOM 915 C CA . ARG A 1 119 ? -2.055 4.729 29.903 1.00 58.72 119 ARG A CA 1
ATOM 916 C C . ARG A 1 119 ? -0.759 4.997 29.142 1.00 58.72 119 ARG A C 1
ATOM 918 O O . ARG A 1 119 ? -0.823 5.097 27.922 1.00 58.72 119 ARG A O 1
ATOM 925 N N . ASN A 1 120 ? 0.381 5.088 29.826 1.00 54.78 120 ASN A N 1
ATOM 926 C CA . ASN A 1 120 ? 1.700 5.320 29.229 1.00 54.78 120 ASN A CA 1
ATOM 927 C C . ASN A 1 120 ? 1.940 4.410 28.005 1.00 54.78 120 ASN A C 1
ATOM 929 O O . ASN A 1 120 ? 2.367 3.259 28.120 1.00 54.78 120 ASN A O 1
ATOM 933 N N . ILE A 1 121 ? 1.634 4.919 26.807 1.00 56.66 121 ILE A N 1
ATOM 934 C CA . ILE A 1 121 ? 1.774 4.178 25.557 1.00 56.66 121 ILE A CA 1
ATOM 935 C C . ILE A 1 121 ? 3.268 4.071 25.281 1.00 56.66 121 ILE A C 1
ATOM 937 O O . ILE A 1 121 ? 3.944 5.063 25.015 1.00 56.66 121 ILE A O 1
ATOM 941 N N . THR A 1 122 ? 3.787 2.845 25.314 1.00 58.69 122 THR A N 1
ATOM 942 C CA . THR A 1 122 ? 5.125 2.573 24.792 1.00 58.69 122 THR A CA 1
ATOM 943 C C . THR A 1 122 ? 5.126 2.863 23.287 1.00 58.69 122 THR A C 1
ATOM 945 O O . THR A 1 122 ? 4.288 2.310 22.563 1.00 58.69 122 THR A O 1
ATOM 948 N N . PRO A 1 123 ? 6.024 3.735 22.793 1.00 57.84 123 PRO A N 1
ATOM 949 C CA . PRO A 1 123 ? 6.080 4.061 21.378 1.00 57.84 123 PRO A CA 1
ATOM 950 C C . PRO A 1 123 ? 6.387 2.806 20.556 1.00 57.84 123 PRO A C 1
ATOM 952 O O . PRO A 1 123 ? 7.019 1.857 21.029 1.00 57.84 123 PRO A O 1
ATOM 955 N N . VAL A 1 124 ? 5.919 2.798 19.308 1.00 56.31 124 VAL A N 1
ATOM 956 C CA . VAL A 1 124 ? 6.165 1.702 18.366 1.00 56.31 124 VAL A CA 1
ATOM 957 C C . VAL A 1 124 ? 7.662 1.660 18.063 1.00 56.31 124 VAL A C 1
ATOM 959 O O . VAL A 1 124 ? 8.150 2.418 17.233 1.00 56.31 124 VAL A O 1
ATOM 962 N N . SER A 1 125 ? 8.401 0.793 18.751 1.00 59.31 125 SER A N 1
ATOM 963 C CA . SER A 1 125 ? 9.779 0.473 18.395 1.00 59.31 125 SER A CA 1
ATOM 964 C C . SER A 1 125 ? 9.807 -0.739 17.464 1.00 59.31 125 SER A C 1
ATOM 966 O O . SER A 1 125 ? 9.027 -1.680 17.629 1.00 59.31 125 SER A O 1
ATOM 968 N N . SER A 1 126 ? 10.708 -0.725 16.483 1.00 59.12 126 SER A N 1
ATOM 969 C CA . SER A 1 126 ? 10.932 -1.854 15.565 1.00 59.12 126 SER A CA 1
ATOM 970 C C . SER A 1 126 ? 11.714 -3.004 16.208 1.00 59.12 126 SER A C 1
ATOM 972 O O . SER A 1 126 ? 11.948 -4.026 15.571 1.00 59.12 126 SER A O 1
ATOM 974 N N . PHE A 1 127 ? 12.129 -2.859 17.468 1.00 61.88 127 PHE A N 1
ATOM 975 C CA . PHE A 1 127 ? 12.836 -3.909 18.186 1.00 61.88 127 PHE A CA 1
ATOM 976 C C . PHE A 1 127 ? 11.874 -5.043 18.557 1.00 61.88 127 PHE A C 1
ATOM 978 O O . PHE A 1 127 ? 10.806 -4.816 19.139 1.00 61.88 127 PHE A O 1
ATOM 985 N N . LEU A 1 128 ? 12.305 -6.272 18.258 1.00 58.03 128 LEU A N 1
ATOM 986 C CA . LEU A 1 128 ? 11.610 -7.541 18.511 1.00 58.03 128 LEU A CA 1
ATOM 987 C C . LEU A 1 128 ? 11.436 -7.880 20.004 1.00 58.03 128 LEU A C 1
ATOM 989 O O . LEU A 1 128 ? 11.057 -8.997 20.347 1.00 58.03 128 LEU A O 1
ATOM 993 N N . SER A 1 129 ? 11.679 -6.935 20.912 1.00 56.66 129 SER A N 1
ATOM 994 C CA . SER A 1 129 ? 11.473 -7.115 22.346 1.00 56.66 129 SER A CA 1
ATOM 995 C C . SER A 1 129 ? 9.974 -7.192 22.649 1.00 56.66 129 SER A C 1
ATOM 997 O O . SER A 1 129 ? 9.312 -6.189 22.941 1.00 56.66 129 SER A O 1
ATOM 999 N N . ALA A 1 130 ? 9.420 -8.399 22.549 1.00 55.62 130 ALA A N 1
ATOM 1000 C CA . ALA A 1 130 ? 8.090 -8.729 23.031 1.00 55.62 130 ALA A CA 1
ATOM 1001 C C . ALA A 1 130 ? 8.119 -8.728 24.567 1.00 55.62 130 ALA A C 1
ATOM 1003 O O . ALA A 1 130 ? 8.524 -9.694 25.210 1.00 55.62 130 ALA A O 1
ATOM 1004 N N . ARG A 1 131 ? 7.728 -7.607 25.176 1.00 58.38 131 ARG A N 1
ATOM 1005 C CA . ARG A 1 131 ? 7.563 -7.518 26.630 1.00 58.38 131 ARG A CA 1
ATOM 1006 C C . ARG A 1 131 ? 6.255 -8.197 27.030 1.00 58.38 131 ARG A C 1
ATOM 1008 O O . ARG A 1 131 ? 5.181 -7.753 26.637 1.00 58.38 131 ARG A O 1
ATOM 1015 N N . LYS A 1 132 ? 6.363 -9.268 27.822 1.00 56.25 132 LYS A N 1
ATOM 1016 C CA . LYS A 1 132 ? 5.225 -10.015 28.393 1.00 56.25 132 LYS A CA 1
ATOM 1017 C C . LYS A 1 132 ? 4.468 -9.218 29.469 1.00 56.25 132 LYS A C 1
ATOM 1019 O O . LYS A 1 132 ? 3.316 -9.521 29.766 1.00 56.25 132 LYS A O 1
ATOM 1024 N N . VAL A 1 133 ? 5.112 -8.201 30.038 1.00 58.12 133 VAL A N 1
ATOM 1025 C CA . VAL A 1 133 ? 4.602 -7.384 31.144 1.00 58.12 133 VAL A CA 1
ATOM 1026 C C . VAL A 1 133 ? 4.869 -5.919 30.818 1.00 58.12 133 VAL A C 1
ATOM 1028 O O . VAL A 1 133 ? 5.941 -5.581 30.304 1.00 58.12 133 VAL A O 1
ATOM 1031 N N . ASP A 1 134 ? 3.878 -5.068 31.071 1.00 60.09 134 ASP A N 1
ATOM 1032 C CA . ASP A 1 134 ? 4.050 -3.622 30.984 1.00 60.09 134 ASP A CA 1
ATOM 1033 C C . ASP A 1 134 ? 5.076 -3.114 32.005 1.00 60.09 134 ASP A C 1
ATOM 1035 O O . ASP A 1 134 ? 5.285 -3.755 33.034 1.00 60.09 134 ASP A O 1
ATOM 1039 N N . PRO A 1 135 ? 5.721 -1.957 31.768 1.00 59.12 135 PRO A N 1
ATOM 1040 C CA . PRO A 1 135 ? 6.557 -1.316 32.785 1.00 59.12 135 PRO A CA 1
ATOM 1041 C C . PRO A 1 135 ? 5.803 -1.032 34.100 1.00 59.12 135 PRO A C 1
ATOM 1043 O O . PRO A 1 135 ? 6.443 -0.933 35.139 1.00 59.12 135 PRO A O 1
ATOM 1046 N N . ASP A 1 136 ? 4.466 -0.998 34.069 1.00 66.31 136 ASP A N 1
ATOM 1047 C CA . ASP A 1 136 ? 3.588 -0.836 35.237 1.00 66.31 136 ASP A CA 1
ATOM 1048 C C . ASP A 1 136 ? 3.350 -2.150 36.021 1.00 66.31 136 ASP A C 1
ATOM 1050 O O . ASP A 1 136 ? 2.529 -2.199 36.933 1.00 66.31 136 ASP A O 1
ATOM 1054 N N . GLY A 1 137 ? 4.019 -3.252 35.657 1.00 60.25 137 GLY A N 1
ATOM 1055 C CA . GLY A 1 137 ? 3.944 -4.535 36.371 1.00 60.25 137 GLY A CA 1
ATOM 1056 C C . GLY A 1 137 ? 2.683 -5.363 36.100 1.00 60.25 137 GLY A C 1
ATOM 1057 O O . GLY A 1 137 ? 2.597 -6.507 36.545 1.00 60.25 137 GLY A O 1
ATOM 1058 N N . VAL A 1 138 ? 1.723 -4.841 35.331 1.00 59.38 138 VAL A N 1
ATOM 1059 C CA . VAL A 1 138 ? 0.496 -5.566 34.979 1.00 59.38 138 VAL A CA 1
ATOM 1060 C C . VAL A 1 138 ? 0.783 -6.570 33.851 1.00 59.38 138 VAL A C 1
ATOM 1062 O O . VAL A 1 138 ? 1.193 -6.173 32.751 1.00 59.38 138 VAL A O 1
ATOM 1065 N N . PRO A 1 139 ? 0.568 -7.883 34.070 1.00 58.28 139 PRO A N 1
ATOM 1066 C CA . PRO A 1 139 ? 0.645 -8.857 32.994 1.00 58.28 139 PRO A CA 1
ATOM 1067 C C . PRO A 1 139 ? -0.513 -8.618 32.016 1.00 58.28 139 PRO A C 1
ATOM 1069 O O . PRO A 1 139 ? -1.680 -8.780 32.368 1.00 58.28 139 PRO A O 1
ATOM 1072 N N . ARG A 1 140 ? -0.202 -8.301 30.751 1.00 58.59 140 ARG A N 1
ATOM 1073 C CA . ARG A 1 140 ? -1.196 -8.074 29.674 1.00 58.59 140 ARG A CA 1
ATOM 1074 C C . ARG A 1 140 ? -2.059 -9.305 29.332 1.00 58.59 140 ARG A C 1
ATOM 1076 O O . ARG A 1 140 ? -2.892 -9.240 28.436 1.00 58.59 140 ARG A O 1
ATOM 1083 N N . ALA A 1 141 ? -1.857 -10.429 30.018 1.00 54.31 141 ALA A N 1
ATOM 1084 C CA . ALA A 1 141 ? -2.422 -11.733 29.684 1.00 54.31 141 ALA A CA 1
ATOM 1085 C C . ALA A 1 141 ? -3.747 -12.082 30.396 1.00 54.31 141 ALA A C 1
ATOM 1087 O O . ALA A 1 141 ? -4.290 -13.145 30.115 1.00 54.31 141 ALA A O 1
ATOM 1088 N N . ALA A 1 142 ? -4.269 -11.251 31.309 1.00 46.38 142 ALA A N 1
ATOM 1089 C CA . ALA A 1 142 ? -5.355 -11.686 32.202 1.00 46.38 142 ALA A CA 1
ATOM 1090 C C . ALA A 1 142 ? -6.742 -11.060 31.961 1.00 46.38 142 ALA A C 1
ATOM 1092 O O . ALA A 1 142 ? -7.722 -11.617 32.446 1.00 46.38 142 ALA A O 1
ATOM 1093 N N . THR A 1 143 ? -6.876 -9.938 31.243 1.00 50.34 143 THR A N 1
ATOM 1094 C CA . THR A 1 143 ? -8.168 -9.215 31.246 1.00 50.34 143 THR A CA 1
ATOM 1095 C C . THR A 1 143 ? -9.130 -9.631 30.129 1.00 50.34 143 THR A C 1
ATOM 1097 O O . THR A 1 143 ? -10.333 -9.570 30.342 1.00 50.34 143 THR A O 1
ATOM 1100 N N . THR A 1 144 ? -8.663 -10.135 28.981 1.00 53.31 144 THR A N 1
ATOM 1101 C CA . THR A 1 144 ? -9.533 -10.790 27.982 1.00 53.31 144 THR A CA 1
ATOM 1102 C C . THR A 1 144 ? -8.740 -11.846 27.205 1.00 53.31 144 THR A C 1
ATOM 1104 O O . THR A 1 144 ? -7.615 -11.592 26.774 1.00 53.31 144 THR A O 1
ATOM 1107 N N . LYS A 1 145 ? -9.317 -13.041 27.006 1.00 50.56 145 LYS A N 1
ATOM 1108 C CA . LYS A 1 145 ? -8.697 -14.158 26.256 1.00 50.56 145 LYS A CA 1
ATOM 1109 C C . LYS A 1 145 ? -8.291 -13.787 24.814 1.00 50.56 145 LYS A C 1
ATOM 1111 O O . LYS A 1 145 ? -7.461 -14.476 24.233 1.00 50.56 145 LYS A O 1
ATOM 1116 N N . ASP A 1 146 ? -8.797 -12.669 24.288 1.00 54.06 146 ASP A N 1
ATOM 1117 C CA . ASP A 1 146 ? -8.540 -12.174 22.930 1.00 54.06 146 ASP A CA 1
ATOM 1118 C C . ASP A 1 146 ? -7.614 -10.945 22.848 1.00 54.06 146 ASP A C 1
ATOM 1120 O O . ASP A 1 146 ? -7.249 -10.535 21.747 1.00 54.06 146 ASP A O 1
ATOM 1124 N N . ALA A 1 147 ? -7.174 -10.356 23.971 1.00 55.38 147 ALA A N 1
ATOM 1125 C CA . ALA A 1 147 ? -6.377 -9.115 23.963 1.00 55.38 147 ALA A CA 1
ATOM 1126 C C . ALA A 1 147 ? -5.039 -9.224 23.212 1.00 55.38 147 ALA A C 1
ATOM 1128 O O . ALA A 1 147 ? -4.495 -8.217 22.764 1.00 55.38 147 ALA A O 1
ATOM 1129 N N . THR A 1 148 ? -4.490 -10.434 23.091 1.00 56.06 148 THR A N 1
ATOM 1130 C CA . THR A 1 148 ? -3.176 -10.676 22.473 1.00 56.06 148 THR A CA 1
ATOM 1131 C C . THR A 1 148 ? -3.256 -11.436 21.154 1.00 56.06 148 THR A C 1
ATOM 1133 O O . THR A 1 148 ? -2.221 -11.686 20.531 1.00 56.06 148 THR A O 1
ATOM 1136 N N . ARG A 1 149 ? -4.464 -11.779 20.684 1.00 69.12 149 ARG A N 1
ATOM 1137 C CA . ARG A 1 149 ? -4.623 -12.455 19.399 1.00 69.12 149 ARG A CA 1
ATOM 1138 C C . ARG A 1 149 ? -4.260 -11.484 18.277 1.00 69.12 149 ARG A C 1
ATOM 1140 O O . ARG A 1 149 ? -4.797 -10.383 18.177 1.00 69.12 149 ARG A O 1
ATOM 1147 N N . ALA A 1 150 ? -3.328 -11.892 17.420 1.00 68.19 150 ALA A N 1
ATOM 1148 C CA . ALA A 1 150 ? -2.997 -11.125 16.231 1.00 68.19 150 ALA A CA 1
ATOM 1149 C C . ALA A 1 150 ? -4.189 -11.153 15.264 1.00 68.19 150 ALA A C 1
ATOM 1151 O O . ALA A 1 150 ? -4.505 -12.202 14.703 1.00 68.19 150 ALA A O 1
ATOM 1152 N N . ARG A 1 151 ? -4.843 -10.002 15.081 1.00 82.56 151 ARG A N 1
ATOM 1153 C CA . ARG A 1 151 ? -5.900 -9.838 14.083 1.00 82.56 151 ARG A CA 1
ATOM 1154 C C . ARG A 1 151 ? -5.302 -9.763 12.687 1.00 82.56 151 ARG A C 1
ATOM 1156 O O . ARG A 1 151 ? -4.337 -9.029 12.453 1.00 82.56 151 ARG A O 1
ATOM 1163 N N . GLY A 1 152 ? -5.879 -10.529 11.767 1.00 88.31 152 GLY A N 1
ATOM 1164 C CA . GLY A 1 152 ? -5.536 -10.466 10.350 1.00 88.31 152 GLY A CA 1
ATOM 1165 C C . GLY A 1 152 ? -6.106 -9.210 9.690 1.00 88.31 152 GLY A C 1
ATOM 1166 O O . GLY A 1 152 ? -7.019 -8.574 10.211 1.00 88.31 152 GLY A O 1
ATOM 1167 N N . LEU A 1 153 ? -5.602 -8.867 8.504 1.00 90.75 153 LEU A N 1
ATOM 1168 C CA . LEU A 1 153 ? -6.064 -7.690 7.761 1.00 90.75 153 LEU A CA 1
ATOM 1169 C C . LEU A 1 153 ? -7.559 -7.773 7.400 1.00 90.75 153 LEU A C 1
ATOM 1171 O O . LEU A 1 153 ? -8.256 -6.765 7.458 1.00 90.75 153 LEU A O 1
ATOM 1175 N N . VAL A 1 154 ? -8.054 -8.983 7.121 1.00 94.31 154 VAL A N 1
ATOM 1176 C CA . VAL A 1 154 ? -9.480 -9.279 6.880 1.00 94.31 154 VAL A CA 1
ATOM 1177 C C . VAL A 1 154 ? -10.338 -8.956 8.102 1.00 94.31 154 VAL A C 1
ATOM 1179 O O . VAL A 1 154 ? -11.375 -8.322 7.966 1.00 94.31 154 VAL A O 1
ATOM 1182 N N . GLU A 1 155 ? -9.879 -9.317 9.301 1.00 91.12 155 GLU A N 1
ATOM 1183 C CA . GLU A 1 155 ? -10.601 -9.052 10.551 1.00 91.12 155 GLU A CA 1
ATOM 1184 C C . GLU A 1 155 ? -10.576 -7.560 10.908 1.00 91.12 155 GLU A C 1
ATOM 1186 O O . GLU A 1 155 ? -11.588 -6.997 11.308 1.00 91.12 155 GLU A O 1
ATOM 1191 N N . ILE A 1 156 ? -9.431 -6.895 10.712 1.00 92.12 156 ILE A N 1
ATOM 1192 C CA . ILE A 1 156 ? -9.280 -5.455 10.979 1.00 92.12 156 ILE A CA 1
ATOM 1193 C C . ILE A 1 156 ? -10.163 -4.618 10.045 1.00 92.12 156 ILE A C 1
ATOM 1195 O O . ILE A 1 156 ? -10.675 -3.580 10.454 1.00 92.12 156 ILE A O 1
ATOM 1199 N N . THR A 1 157 ? -10.319 -5.043 8.792 1.00 94.50 157 THR A N 1
ATOM 1200 C CA . THR A 1 157 ? -11.119 -4.328 7.784 1.00 94.50 157 THR A CA 1
ATOM 1201 C C . THR A 1 157 ? -12.564 -4.821 7.680 1.00 94.50 157 THR A C 1
ATOM 1203 O O . THR A 1 157 ? -13.340 -4.194 6.962 1.00 94.50 157 THR A O 1
ATOM 1206 N N . ALA A 1 158 ? -12.912 -5.904 8.388 1.00 93.44 158 ALA A N 1
ATOM 1207 C CA . ALA A 1 158 ? -14.197 -6.605 8.316 1.00 93.44 158 ALA A CA 1
ATOM 1208 C C . ALA A 1 158 ? -14.646 -6.922 6.873 1.00 93.44 158 ALA A C 1
ATOM 1210 O O . ALA A 1 158 ? -15.803 -6.722 6.506 1.00 93.44 158 ALA A O 1
ATOM 1211 N N . ASP A 1 159 ? -13.715 -7.391 6.037 1.00 94.19 159 ASP A N 1
ATOM 1212 C CA . ASP A 1 159 ? -13.941 -7.624 4.607 1.00 94.19 159 ASP A CA 1
ATOM 1213 C C . ASP A 1 159 ? -13.335 -8.955 4.145 1.00 94.19 159 ASP A C 1
ATOM 1215 O O . ASP A 1 159 ? -12.151 -9.047 3.813 1.00 94.19 159 ASP A O 1
ATOM 1219 N N . ASP A 1 160 ? -14.166 -9.994 4.053 1.00 95.94 160 ASP A N 1
ATOM 1220 C CA . ASP A 1 160 ? -13.740 -11.344 3.649 1.00 95.94 160 ASP A CA 1
ATOM 1221 C C . ASP A 1 160 ? -13.190 -11.402 2.215 1.00 95.94 160 ASP A C 1
ATOM 1223 O O . ASP A 1 160 ? -12.416 -12.293 1.862 1.00 95.94 160 ASP A O 1
ATOM 1227 N N . ARG A 1 161 ? -13.549 -10.427 1.368 1.00 96.56 161 ARG A N 1
ATOM 1228 C CA . ARG A 1 161 ? -13.071 -10.320 -0.021 1.00 96.56 161 ARG A CA 1
ATOM 1229 C C . ARG A 1 161 ? -11.903 -9.349 -0.171 1.00 96.56 161 ARG A C 1
ATOM 1231 O O . ARG A 1 161 ? -11.557 -8.989 -1.300 1.00 96.56 161 ARG A O 1
ATOM 1238 N N . PHE A 1 162 ? -11.288 -8.926 0.933 1.00 96.38 162 PHE A N 1
ATOM 1239 C CA . PHE A 1 162 ? -10.208 -7.944 0.933 1.00 96.38 162 PHE A CA 1
ATOM 1240 C C . PHE A 1 162 ? -9.072 -8.332 -0.024 1.00 96.38 162 PHE A C 1
ATOM 1242 O O . PHE A 1 162 ? -8.710 -7.551 -0.904 1.00 96.38 162 PHE A O 1
ATOM 1249 N N . PHE A 1 163 ? -8.555 -9.561 0.081 1.00 97.06 163 PHE A N 1
ATOM 1250 C CA . PHE A 1 163 ? -7.417 -10.008 -0.731 1.00 97.06 163 PHE A CA 1
ATOM 1251 C C . PHE A 1 163 ? -7.748 -10.170 -2.216 1.00 97.06 163 PHE A C 1
ATOM 1253 O O . PHE A 1 163 ? -6.878 -9.959 -3.054 1.00 97.06 163 PHE A O 1
ATOM 1260 N N . VAL A 1 164 ? -9.002 -10.479 -2.558 1.00 97.81 164 VAL A N 1
ATOM 1261 C CA . VAL A 1 164 ? -9.450 -10.557 -3.959 1.00 97.81 164 VAL A CA 1
ATOM 1262 C C . VAL A 1 164 ? -9.456 -9.166 -4.594 1.00 97.81 164 VAL A C 1
ATOM 1264 O O . VAL A 1 164 ? -8.968 -8.982 -5.711 1.00 97.81 164 VAL A O 1
ATOM 1267 N N . LYS A 1 165 ? -9.963 -8.166 -3.860 1.00 96.88 165 LYS A N 1
ATOM 1268 C CA . LYS A 1 165 ? -9.927 -6.761 -4.286 1.00 96.88 165 LYS A CA 1
ATOM 1269 C C . LYS A 1 165 ? -8.486 -6.274 -4.416 1.00 96.88 165 LYS A C 1
ATOM 1271 O O . LYS A 1 165 ? -8.110 -5.818 -5.487 1.00 96.88 165 LYS A O 1
ATOM 1276 N N . LEU A 1 166 ? -7.669 -6.497 -3.385 1.00 97.62 166 LEU A N 1
ATOM 1277 C CA . LEU A 1 166 ? -6.255 -6.120 -3.383 1.00 97.62 166 LEU A CA 1
ATOM 1278 C C . LEU A 1 166 ? -5.479 -6.749 -4.552 1.00 97.62 166 LEU A C 1
ATOM 1280 O O . LEU A 1 166 ? -4.679 -6.080 -5.200 1.00 97.62 166 LEU A O 1
ATOM 1284 N N . HIS A 1 167 ? -5.728 -8.026 -4.850 1.00 98.12 167 HIS A N 1
ATOM 1285 C CA . HIS A 1 167 ? -5.121 -8.696 -5.997 1.00 98.12 167 HIS A CA 1
ATOM 1286 C C . HIS A 1 167 ? -5.523 -8.039 -7.322 1.00 98.12 167 HIS A C 1
ATOM 1288 O O . HIS A 1 167 ? -4.674 -7.824 -8.185 1.00 98.12 167 HIS A 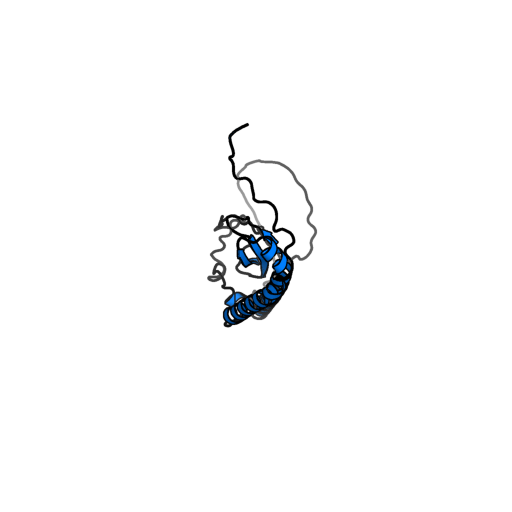O 1
ATOM 1294 N N . SER A 1 168 ? -6.802 -7.685 -7.467 1.00 98.12 168 SER A N 1
ATOM 1295 C CA . SER A 1 168 ? -7.310 -7.002 -8.661 1.00 98.12 168 SER A CA 1
ATOM 1296 C C . SER A 1 168 ? -6.648 -5.634 -8.851 1.00 98.12 168 SER A C 1
ATOM 1298 O O . SER A 1 168 ? -6.278 -5.291 -9.973 1.00 98.12 168 SER A O 1
ATOM 1300 N N . ASP A 1 169 ? -6.421 -4.892 -7.763 1.00 97.75 169 ASP A N 1
ATOM 1301 C CA . ASP A 1 169 ? -5.704 -3.613 -7.802 1.00 97.75 169 ASP A CA 1
ATOM 1302 C C . ASP A 1 169 ? -4.248 -3.800 -8.255 1.00 97.75 169 ASP A C 1
ATOM 1304 O O . ASP A 1 169 ? -3.769 -3.088 -9.137 1.00 97.75 169 ASP A O 1
ATOM 1308 N N . PHE A 1 170 ? -3.542 -4.801 -7.716 1.00 98.06 170 PHE A N 1
ATOM 1309 C CA . PHE A 1 170 ? -2.166 -5.091 -8.129 1.00 98.06 170 PHE A CA 1
ATOM 1310 C C . PHE A 1 170 ? -2.068 -5.537 -9.590 1.00 98.06 170 PHE A C 1
ATOM 1312 O O . PHE A 1 170 ? -1.191 -5.067 -10.315 1.00 98.06 170 PHE A O 1
ATOM 1319 N N . ALA A 1 171 ? -2.970 -6.404 -10.049 1.00 98.19 171 ALA A N 1
ATOM 1320 C CA . ALA A 1 171 ? -3.021 -6.816 -11.449 1.00 98.19 171 ALA A CA 1
ATOM 1321 C C . ALA A 1 171 ? -3.333 -5.625 -12.375 1.00 98.19 171 ALA A C 1
ATOM 1323 O O . ALA A 1 171 ? -2.709 -5.471 -13.429 1.00 98.19 171 ALA A O 1
ATOM 1324 N N . GLY A 1 172 ? -4.250 -4.746 -11.959 1.00 97.69 172 GLY A N 1
ATOM 1325 C CA . GLY A 1 172 ? -4.559 -3.495 -12.650 1.00 97.69 172 GLY A CA 1
ATOM 1326 C C . GLY A 1 172 ? -3.341 -2.577 -12.760 1.00 97.69 172 GLY A C 1
ATOM 1327 O O . GLY A 1 172 ? -3.022 -2.112 -13.855 1.00 97.69 172 GLY A O 1
ATOM 1328 N N . LEU A 1 173 ? -2.607 -2.383 -11.662 1.00 97.12 173 LEU A N 1
ATOM 1329 C CA . LEU A 1 173 ? -1.372 -1.599 -11.644 1.00 97.12 173 LEU A CA 1
ATOM 1330 C C . LEU A 1 173 ? -0.308 -2.180 -12.582 1.00 97.12 173 LEU A C 1
ATOM 1332 O O . LEU A 1 173 ? 0.287 -1.438 -13.363 1.00 97.12 173 LEU A O 1
ATOM 1336 N N . LEU A 1 174 ? -0.092 -3.498 -12.554 1.00 96.31 174 LEU A N 1
ATOM 1337 C CA . LEU A 1 174 ? 0.853 -4.164 -13.456 1.00 96.31 174 LEU A CA 1
ATOM 1338 C C . LEU A 1 174 ? 0.471 -3.951 -14.925 1.00 96.31 174 LEU A C 1
ATOM 1340 O O . LEU A 1 174 ? 1.333 -3.629 -15.743 1.00 96.31 174 LEU A O 1
ATOM 1344 N N . LYS A 1 175 ? -0.820 -4.050 -15.262 1.00 96.00 175 LYS A N 1
ATOM 1345 C CA . LYS A 1 175 ? -1.318 -3.751 -16.611 1.00 96.00 175 LYS A CA 1
ATOM 1346 C C . LYS A 1 175 ? -1.028 -2.301 -17.011 1.00 96.00 175 LYS A C 1
ATOM 1348 O O . LYS A 1 175 ? -0.543 -2.069 -18.116 1.00 96.00 175 LYS A O 1
ATOM 1353 N N . LEU A 1 176 ? -1.289 -1.332 -16.131 1.00 94.69 176 LEU A N 1
ATOM 1354 C CA . LEU A 1 176 ? -1.007 0.085 -16.396 1.00 94.69 176 LEU A CA 1
ATOM 1355 C C . LEU A 1 176 ? 0.487 0.336 -16.632 1.00 94.69 176 LEU A C 1
ATOM 1357 O O . LEU A 1 176 ? 0.853 1.033 -17.579 1.00 94.69 176 LEU A O 1
ATOM 1361 N N . LEU A 1 177 ? 1.352 -0.273 -15.819 1.00 93.25 177 LEU A N 1
ATOM 1362 C CA . LEU A 1 177 ? 2.803 -0.162 -15.959 1.00 93.25 177 LEU A CA 1
ATOM 1363 C C . LEU A 1 177 ? 3.288 -0.733 -17.294 1.00 93.25 177 LEU A C 1
ATOM 1365 O O . LEU A 1 177 ? 4.045 -0.068 -18.006 1.00 93.25 177 LEU A O 1
ATOM 1369 N N . LEU A 1 178 ? 2.795 -1.911 -17.684 1.00 91.75 178 LEU A N 1
ATOM 1370 C CA . LEU A 1 178 ? 3.120 -2.527 -18.972 1.00 91.75 178 LEU A CA 1
ATOM 1371 C C . LEU A 1 178 ? 2.714 -1.626 -20.144 1.00 91.75 178 LEU A C 1
ATOM 1373 O O . LEU A 1 178 ? 3.531 -1.377 -21.032 1.00 91.75 178 LEU A O 1
ATOM 1377 N N . LEU A 1 179 ? 1.504 -1.065 -20.114 1.00 91.06 179 LEU A N 1
ATOM 1378 C CA . LEU A 1 179 ? 1.025 -0.156 -21.159 1.00 91.06 179 LEU A CA 1
ATOM 1379 C C . LEU A 1 179 ? 1.841 1.145 -21.220 1.00 91.06 179 LEU A C 1
ATOM 1381 O O . LEU A 1 179 ? 2.187 1.598 -22.311 1.00 91.06 179 LEU A O 1
ATOM 1385 N N . SER A 1 180 ? 2.220 1.714 -20.071 1.00 85.31 180 SER A N 1
ATOM 1386 C CA . SER A 1 180 ? 3.059 2.924 -20.027 1.00 85.31 180 SER A CA 1
ATOM 1387 C C . SER A 1 180 ? 4.488 2.688 -20.529 1.00 85.31 180 SER A C 1
ATOM 1389 O O . SER A 1 180 ? 5.084 3.566 -21.152 1.00 85.31 180 SER A O 1
ATOM 1391 N N . SER A 1 181 ? 5.031 1.483 -20.330 1.00 73.50 181 SER A N 1
ATOM 1392 C CA . SER A 1 181 ? 6.404 1.146 -20.720 1.00 73.50 181 SER A CA 1
ATOM 1393 C C . SER A 1 181 ? 6.608 1.067 -22.239 1.00 73.50 181 SER A C 1
ATOM 1395 O O . SER A 1 181 ? 7.736 1.190 -22.719 1.00 73.50 181 SER A O 1
ATOM 1397 N N . SER A 1 182 ? 5.524 0.925 -23.011 1.00 63.19 182 SER A N 1
ATOM 1398 C CA . SER A 1 182 ? 5.580 0.886 -24.475 1.00 63.19 182 SER A CA 1
ATOM 1399 C C . SER A 1 182 ? 5.893 2.249 -25.107 1.00 63.19 182 SER A C 1
ATOM 1401 O O . SER A 1 182 ? 6.390 2.287 -26.230 1.00 63.19 182 SER A O 1
ATOM 1403 N N . GLN A 1 183 ? 5.645 3.360 -24.403 1.00 54.66 183 GLN A N 1
ATOM 1404 C CA . GLN A 1 183 ? 5.794 4.719 -24.948 1.00 54.66 183 GLN A CA 1
ATOM 1405 C C . GLN A 1 183 ? 7.241 5.242 -24.912 1.00 54.66 183 GLN A C 1
ATOM 1407 O O . GLN A 1 183 ? 7.590 6.165 -25.639 1.00 54.66 183 GLN A O 1
ATOM 1412 N N . HIS A 1 184 ? 8.120 4.633 -24.110 1.00 52.97 184 HIS A N 1
ATOM 1413 C CA . HIS A 1 184 ? 9.493 5.118 -23.907 1.00 52.97 184 HIS A CA 1
ATOM 1414 C C . HIS A 1 184 ? 10.541 4.522 -24.862 1.00 52.97 184 HIS A C 1
ATOM 1416 O O . HIS A 1 184 ? 11.730 4.801 -24.716 1.00 52.97 184 HIS A O 1
ATOM 1422 N N . LYS A 1 185 ? 10.138 3.720 -25.859 1.00 54.03 185 LYS A N 1
ATOM 1423 C CA . LYS A 1 185 ? 11.083 3.098 -26.806 1.00 54.03 185 LYS A CA 1
ATOM 1424 C C . LYS A 1 185 ? 11.759 4.083 -27.774 1.00 54.03 185 LYS A C 1
ATOM 1426 O O . LYS A 1 185 ? 12.674 3.662 -28.471 1.00 54.03 185 LYS A O 1
ATOM 1431 N N . HIS A 1 186 ? 11.366 5.362 -27.815 1.00 45.97 186 HIS A N 1
ATOM 1432 C CA . HIS A 1 186 ? 11.814 6.284 -28.867 1.00 45.97 186 HIS A CA 1
ATOM 1433 C C . HIS A 1 186 ? 12.847 7.359 -28.501 1.00 45.97 186 HIS A C 1
ATOM 1435 O O . HIS A 1 186 ? 13.218 8.126 -29.384 1.00 45.97 186 HIS A O 1
ATOM 1441 N N . HIS A 1 187 ? 13.395 7.413 -27.282 1.00 46.41 187 HIS A N 1
ATOM 1442 C CA . HIS A 1 187 ? 14.540 8.303 -27.043 1.00 46.41 187 HIS A CA 1
ATOM 1443 C C . HIS A 1 187 ? 15.405 7.844 -25.863 1.00 46.41 187 HIS A C 1
ATOM 1445 O O . HIS A 1 187 ? 15.088 8.101 -24.705 1.00 46.41 187 HIS A O 1
ATOM 1451 N N . SER A 1 188 ? 16.521 7.174 -26.162 1.00 43.41 188 SER A N 1
ATOM 1452 C CA . SER A 1 188 ? 17.658 7.065 -25.241 1.00 43.41 188 SER A CA 1
ATOM 1453 C C . SER A 1 188 ? 18.851 7.798 -25.861 1.00 43.41 188 SER A C 1
ATOM 1455 O O . SER A 1 188 ? 19.442 7.277 -26.806 1.00 43.41 188 SER A O 1
ATOM 1457 N N . PRO A 1 189 ? 19.201 9.009 -25.389 1.00 47.19 189 PRO A N 1
ATOM 1458 C CA . PRO A 1 189 ? 20.390 9.728 -25.843 1.00 47.19 189 PRO A CA 1
ATOM 1459 C C . PRO A 1 189 ? 21.693 9.294 -25.137 1.00 47.19 189 PRO A C 1
ATOM 1461 O O . PRO A 1 189 ? 22.721 9.921 -25.354 1.00 47.19 189 PRO A O 1
ATOM 1464 N N . TYR A 1 190 ? 21.697 8.226 -24.326 1.00 46.50 190 TYR A N 1
ATOM 1465 C CA . TYR A 1 190 ? 22.884 7.797 -23.562 1.00 46.50 190 TYR A CA 1
ATOM 1466 C C . TYR A 1 190 ? 23.425 6.415 -23.957 1.00 46.50 190 TYR A C 1
ATOM 1468 O O . TYR A 1 190 ? 23.913 5.666 -23.116 1.00 46.50 190 TYR A O 1
ATOM 1476 N N . ASN A 1 191 ? 23.397 6.085 -25.249 1.00 46.16 191 ASN A N 1
ATOM 1477 C CA . ASN A 1 191 ? 24.234 5.016 -25.800 1.00 46.16 191 ASN A CA 1
ATOM 1478 C C . ASN A 1 191 ? 25.591 5.582 -26.244 1.00 46.16 191 ASN A C 1
ATOM 1480 O O . ASN A 1 191 ? 25.921 5.571 -27.422 1.00 46.16 191 ASN A O 1
ATOM 1484 N N . THR A 1 192 ? 26.396 6.062 -25.301 1.00 52.22 192 THR A N 1
ATOM 1485 C CA . THR A 1 192 ? 27.838 6.233 -25.514 1.00 52.22 192 THR A CA 1
ATOM 1486 C C . THR A 1 192 ? 28.568 6.048 -24.198 1.00 52.22 192 THR A C 1
ATOM 1488 O O . THR A 1 192 ? 28.123 6.543 -23.167 1.00 52.22 192 THR A O 1
ATOM 1491 N N . CYS A 1 193 ? 29.724 5.391 -24.297 1.00 43.69 193 CYS A N 1
ATOM 1492 C CA . CYS A 1 193 ? 30.739 5.195 -23.263 1.00 43.69 193 CYS A CA 1
ATOM 1493 C C . CYS A 1 193 ? 30.583 3.923 -22.421 1.00 43.69 193 CYS A C 1
ATOM 1495 O O . CYS A 1 193 ? 30.345 3.969 -21.219 1.00 43.69 193 CYS A O 1
ATOM 1497 N N . ASN A 1 194 ? 30.871 2.778 -23.045 1.00 39.69 194 ASN A N 1
ATOM 1498 C CA . ASN A 1 194 ? 31.684 1.779 -22.357 1.00 39.69 194 ASN A CA 1
ATOM 1499 C C . ASN A 1 194 ? 32.643 1.092 -23.343 1.00 39.69 194 ASN A C 1
ATOM 1501 O O . ASN A 1 194 ? 32.376 0.013 -23.861 1.00 39.69 194 ASN A O 1
ATOM 1505 N N . SER A 1 195 ? 33.761 1.759 -23.629 1.00 43.31 195 SER A N 1
ATOM 1506 C CA . SER A 1 195 ? 34.914 1.179 -24.322 1.00 43.31 195 SER A CA 1
ATOM 1507 C C . SER A 1 195 ? 36.181 1.508 -23.536 1.00 43.31 195 SER A C 1
ATOM 1509 O O . SER A 1 195 ? 36.982 2.344 -23.938 1.00 43.31 195 SER A O 1
ATOM 1511 N N . TYR A 1 196 ? 36.347 0.852 -22.389 1.00 45.78 196 TYR A N 1
ATOM 1512 C CA . TYR A 1 196 ? 37.662 0.645 -21.789 1.00 45.78 196 TYR A CA 1
ATOM 1513 C C . TYR A 1 196 ? 37.970 -0.850 -21.859 1.00 45.78 196 TYR A C 1
ATOM 1515 O O . TYR A 1 196 ? 37.624 -1.621 -20.969 1.00 45.78 196 TYR A O 1
ATOM 1523 N N . GLY A 1 197 ? 38.580 -1.251 -22.974 1.00 38.22 197 GLY A N 1
ATOM 1524 C CA . GLY A 1 197 ? 39.258 -2.532 -23.143 1.00 38.22 197 GLY A CA 1
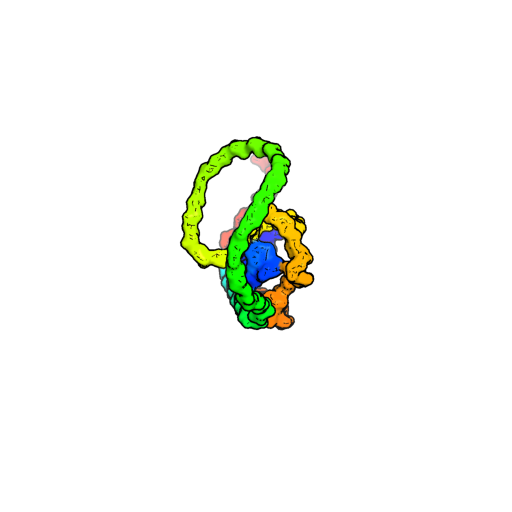ATOM 1525 C C . GLY A 1 197 ? 40.753 -2.266 -23.361 1.00 38.22 197 GLY A C 1
ATOM 1526 O O . GLY A 1 197 ? 41.083 -1.365 -24.133 1.00 38.22 197 GLY A O 1
ATOM 1527 N N . PRO A 1 198 ? 41.663 -2.976 -22.674 1.00 50.56 198 PRO A N 1
ATOM 1528 C CA . PRO A 1 198 ? 43.089 -2.697 -22.723 1.00 50.56 198 PRO A CA 1
ATOM 1529 C C . PRO A 1 198 ? 43.748 -3.421 -23.901 1.00 50.56 198 PRO A C 1
ATOM 1531 O O . PRO A 1 198 ? 43.511 -4.606 -24.120 1.00 50.56 198 PRO A O 1
ATOM 1534 N N . GLY A 1 199 ? 44.656 -2.736 -24.594 1.00 46.50 199 GLY A N 1
ATOM 1535 C CA . GLY A 1 199 ? 45.683 -3.391 -25.402 1.00 46.50 199 GLY A CA 1
ATOM 1536 C C . GLY A 1 199 ? 45.736 -2.949 -26.856 1.00 46.50 199 GLY A C 1
ATOM 1537 O O . GLY A 1 199 ? 44.936 -3.387 -27.668 1.00 46.50 199 GLY A O 1
ATOM 1538 N N . CYS A 1 200 ? 46.775 -2.182 -27.183 1.00 40.97 200 CYS A N 1
ATOM 1539 C CA . CYS A 1 200 ? 47.566 -2.359 -28.400 1.00 40.97 200 CYS A CA 1
ATOM 1540 C C . CYS A 1 200 ? 48.996 -1.880 -28.104 1.00 40.97 200 CYS A C 1
ATOM 1542 O O . CYS A 1 200 ? 49.254 -0.691 -27.931 1.00 40.97 200 CYS A O 1
ATOM 1544 N N . ARG A 1 201 ? 49.920 -2.842 -27.987 1.00 46.22 201 ARG A N 1
ATOM 1545 C CA . ARG A 1 201 ? 51.366 -2.627 -28.109 1.00 46.22 201 ARG A CA 1
ATOM 1546 C C . ARG A 1 201 ? 51.703 -2.451 -29.593 1.00 46.22 201 ARG A C 1
ATOM 1548 O O . ARG A 1 201 ? 51.239 -3.256 -30.391 1.00 46.22 201 ARG A O 1
ATOM 1555 N N . GLY A 1 202 ? 52.652 -1.563 -29.891 1.00 40.22 202 GLY A N 1
ATOM 1556 C CA . GLY A 1 202 ? 53.698 -1.830 -30.885 1.00 40.22 202 GLY A CA 1
ATOM 1557 C C . GLY A 1 202 ? 53.710 -0.990 -32.166 1.00 40.22 202 GLY A C 1
ATOM 1558 O O . GLY A 1 202 ? 52.802 -1.126 -32.969 1.00 40.22 202 GLY A O 1
ATOM 1559 N N . ARG A 1 203 ? 54.852 -0.291 -32.344 1.00 40.12 203 ARG A N 1
ATOM 1560 C CA . ARG A 1 203 ? 55.616 0.045 -33.578 1.00 40.12 203 ARG A CA 1
ATOM 1561 C C . ARG A 1 203 ? 54.879 0.845 -34.676 1.00 40.12 203 ARG A C 1
ATOM 1563 O O . ARG A 1 203 ? 53.714 0.612 -34.939 1.00 40.12 203 ARG A O 1
ATOM 1570 N N . ALA A 1 204 ? 55.505 1.784 -35.379 1.00 40.47 204 ALA A N 1
ATOM 1571 C CA . ALA A 1 204 ? 56.921 2.004 -35.686 1.00 40.47 204 ALA A CA 1
ATOM 1572 C C . ALA A 1 204 ? 57.311 3.481 -35.530 1.00 40.47 204 ALA A C 1
ATOM 1574 O O . ALA A 1 204 ? 56.398 4.333 -35.590 1.00 40.47 204 ALA A O 1
#